Protein AF-0000000077530468 (afdb_homodimer)

pLDDT: mean 94.78, std 4.1, range [69.31, 98.06]

Nearest PDB structures (foldseek):
  8a9m-assembly1_A  TM=8.361E-01  e=4.184E-08  Hippeastrum hybrid cultivar
  1msa-assembly1_C  TM=8.362E-01  e=6.871E-08  Galanthus nivalis
  3dzw-assembly1_A  TM=8.354E-01  e=9.050E-08  Narcissus pseudonarcissus
  2d04-assembly3_E  TM=8.753E-01  e=1.957E-07  Molineria latifolia
  3a0d-assembly1_A  TM=8.149E-01  e=6.871E-08  Polygonatum cyrtonema

Foldseek 3Di:
DAQKAAAPDWQFEPGWHAAPVRQWIFHCHQQRWTFIDGNRHTDDIDDPHGDNQWGGWHQHQQGKIFTAGVVGDTDDIPPCGPPNAHNQWMWGQHPVRDIDIDHDDDPDDPPPDD/DAQKAAAPDWQFEPGWHAAPVRQWIFHCHQQRWTFIDGNRHTDDIDDPHGDNQWGGWHQHQQGKIFTAGVVGDTDDIPPCGPPNAHNQWMWGQHPVRDIDIDHDDDPDDPPPDD

Structure (mmCIF, N/CA/C/O backbone):
data_AF-0000000077530468-model_v1
#
loop_
_entity.id
_entity.type
_entity.pdbx_description
1 polymer 'Bulb-type lectin domain-containing protein'
#
loop_
_atom_site.group_PDB
_atom_site.id
_atom_site.type_symbol
_atom_site.label_atom_id
_atom_site.label_alt_id
_atom_site.label_comp_id
_atom_site.label_asym_id
_atom_site.label_entity_id
_atom_site.label_seq_id
_atom_site.pdbx_PDB_ins_code
_atom_site.Cartn_x
_atom_site.Cartn_y
_atom_site.Cartn_z
_atom_site.occupancy
_atom_site.B_iso_or_equiv
_atom_site.auth_seq_id
_atom_site.auth_comp_id
_atom_site.auth_asym_id
_atom_site.auth_atom_id
_atom_site.pdbx_PDB_model_num
ATOM 1 N N . MET A 1 1 ? -13.867 -5.531 -4.676 1 69.31 1 MET A N 1
ATOM 2 C CA . MET A 1 1 ? -12.789 -6.348 -5.227 1 69.31 1 MET A CA 1
ATOM 3 C C . MET A 1 1 ? -11.43 -5.84 -4.766 1 69.31 1 MET A C 1
ATOM 5 O O . MET A 1 1 ? -11.242 -4.633 -4.586 1 69.31 1 MET A O 1
ATOM 9 N N . SER A 1 2 ? -10.453 -6.777 -4.332 1 87.31 2 SER A N 1
ATOM 10 C CA . SER A 1 2 ? -9.172 -6.363 -3.77 1 87.31 2 SER A CA 1
ATOM 11 C C . SER A 1 2 ? -8.086 -6.332 -4.836 1 87.31 2 SER A C 1
ATOM 13 O O . SER A 1 2 ? -8.086 -7.156 -5.754 1 87.31 2 SER A O 1
ATOM 15 N N . ASP A 1 3 ? -7.297 -5.328 -4.801 1 94.88 3 ASP A N 1
ATOM 16 C CA . ASP A 1 3 ? -6.203 -5.227 -5.762 1 94.88 3 ASP A CA 1
ATOM 17 C C . ASP A 1 3 ? -4.871 -5.617 -5.121 1 94.88 3 ASP A C 1
ATOM 19 O O . ASP A 1 3 ? -3.812 -5.473 -5.734 1 94.88 3 ASP A O 1
ATOM 23 N N . THR A 1 4 ? -4.996 -6.051 -3.93 1 94.56 4 THR A N 1
ATOM 24 C CA . THR A 1 4 ? -3.75 -6.305 -3.213 1 94.56 4 THR A CA 1
ATOM 25 C C . THR A 1 4 ? -3.814 -7.633 -2.469 1 94.56 4 THR A C 1
ATOM 27 O O . THR A 1 4 ? -4.898 -8.102 -2.115 1 94.56 4 THR A O 1
ATOM 30 N N . LEU A 1 5 ? -2.746 -8.312 -2.34 1 95.81 5 LEU A N 1
ATOM 31 C CA . LEU A 1 5 ? -2.498 -9.461 -1.474 1 95.81 5 LEU A CA 1
ATOM 32 C C . LEU A 1 5 ? -1.339 -9.18 -0.522 1 95.81 5 LEU A C 1
ATOM 34 O O . LEU A 1 5 ? -0.26 -8.766 -0.955 1 95.81 5 LEU A O 1
ATOM 38 N N . LYS A 1 6 ? -1.579 -9.312 0.791 1 92.81 6 LYS A N 1
ATOM 39 C CA . LYS A 1 6 ? -0.563 -8.992 1.789 1 92.81 6 LYS A CA 1
ATOM 40 C C . LYS A 1 6 ? 0.132 -10.258 2.289 1 92.81 6 LYS A C 1
ATOM 42 O O . LYS A 1 6 ? -0.262 -11.375 1.937 1 92.81 6 LYS A O 1
ATOM 47 N N . ASN A 1 7 ? 1.162 -10.031 3.062 1 92.5 7 ASN A N 1
ATOM 48 C CA . ASN A 1 7 ? 1.927 -11.148 3.605 1 92.5 7 ASN A CA 1
ATOM 49 C C . ASN A 1 7 ? 1.027 -12.133 4.34 1 92.5 7 ASN A C 1
ATOM 51 O O . ASN A 1 7 ? 0.149 -11.734 5.105 1 92.5 7 ASN A O 1
ATOM 55 N N . GLY A 1 8 ? 1.251 -13.391 4.055 1 93.5 8 GLY A N 1
ATOM 56 C CA . GLY A 1 8 ? 0.495 -14.445 4.703 1 93.5 8 GLY A CA 1
ATOM 57 C C . GLY A 1 8 ? -0.799 -14.781 3.986 1 93.5 8 GLY A C 1
ATOM 58 O O . GLY A 1 8 ? -1.386 -15.844 4.211 1 93.5 8 GLY A O 1
ATOM 59 N N . GLU A 1 9 ? -1.255 -13.969 3.119 1 95.31 9 GLU A N 1
ATOM 60 C CA . GLU A 1 9 ? -2.527 -14.188 2.438 1 95.31 9 GLU A CA 1
ATOM 61 C C . GLU A 1 9 ? -2.35 -15.055 1.194 1 95.31 9 GLU A C 1
ATOM 63 O O . GLU A 1 9 ? -1.261 -15.109 0.619 1 95.31 9 GLU A O 1
ATOM 68 N N . TRP A 1 10 ? -3.439 -15.672 0.814 1 97.19 10 TRP A N 1
ATOM 69 C CA . TRP A 1 10 ? -3.467 -16.609 -0.298 1 97.19 10 TRP A CA 1
ATOM 70 C C . TRP A 1 10 ? -4.375 -16.109 -1.416 1 97.19 10 TRP A C 1
ATOM 72 O O . TRP A 1 10 ? -5.383 -15.453 -1.155 1 97.19 10 TRP A O 1
ATOM 82 N N . LEU A 1 11 ? -3.973 -16.438 -2.561 1 98 11 LEU A N 1
ATOM 83 C CA . LEU A 1 11 ? -4.859 -16.516 -3.715 1 98 11 LEU A CA 1
ATOM 84 C C . LEU A 1 11 ? -5.047 -17.953 -4.164 1 98 11 LEU A C 1
ATOM 86 O O . LEU A 1 11 ? -4.164 -18.531 -4.809 1 98 11 LEU A O 1
ATOM 90 N N . LYS A 1 12 ? -6.184 -18.5 -3.783 1 97.94 12 LYS A N 1
ATOM 91 C CA . LYS A 1 12 ? -6.441 -19.906 -4.062 1 97.94 12 LYS A CA 1
ATOM 92 C C . LYS A 1 12 ? -6.879 -20.109 -5.512 1 97.94 12 LYS A C 1
ATOM 94 O O . LYS A 1 12 ? -7.285 -19.156 -6.18 1 97.94 12 LYS A O 1
ATOM 99 N N . VAL A 1 13 ? -6.758 -21.359 -5.91 1 97.75 13 VAL A N 1
ATOM 100 C CA . VAL A 1 13 ? -7.199 -21.688 -7.258 1 97.75 13 VAL A CA 1
ATOM 101 C C . VAL A 1 13 ? -8.641 -21.219 -7.465 1 97.75 13 VAL A C 1
ATOM 103 O O . VAL A 1 13 ? -9.5 -21.438 -6.609 1 97.75 13 VAL A O 1
ATOM 106 N N . GLY A 1 14 ? -8.812 -20.516 -8.594 1 97.25 14 GLY A N 1
ATOM 107 C CA . GLY A 1 14 ? -10.141 -20.031 -8.914 1 97.25 14 GLY A CA 1
ATOM 108 C C . GLY A 1 14 ? -10.375 -18.594 -8.453 1 97.25 14 GLY A C 1
ATOM 109 O O . GLY A 1 14 ? -11.336 -17.953 -8.875 1 97.25 14 GLY A O 1
ATOM 110 N N . GLU A 1 15 ? -9.523 -18.094 -7.617 1 97.81 15 GLU A N 1
ATOM 111 C CA . GLU A 1 15 ? -9.695 -16.75 -7.09 1 97.81 15 GLU A CA 1
ATOM 112 C C . GLU A 1 15 ? -8.906 -15.727 -7.906 1 97.81 15 GLU A C 1
ATOM 114 O O . GLU A 1 15 ? -7.969 -16.094 -8.625 1 97.81 15 GLU A O 1
ATOM 119 N N . SER A 1 16 ? -9.367 -14.438 -7.754 1 98 16 SER A N 1
ATOM 120 C CA . SER A 1 16 ? -8.727 -13.375 -8.516 1 98 16 SER A CA 1
ATOM 121 C C . SER A 1 16 ? -8.562 -12.109 -7.676 1 98 16 SER A C 1
ATOM 123 O O . SER A 1 16 ? -9.281 -11.914 -6.691 1 98 16 SER A O 1
ATOM 125 N N . LEU A 1 17 ? -7.59 -11.352 -8.07 1 97.75 17 LEU A N 1
ATOM 126 C CA . LEU A 1 17 ? -7.465 -9.945 -7.727 1 97.75 17 LEU A CA 1
ATOM 127 C C . LEU A 1 17 ? -7.695 -9.062 -8.945 1 97.75 17 LEU A C 1
ATOM 129 O O . LEU A 1 17 ? -7.457 -9.492 -10.078 1 97.75 17 LEU A O 1
ATOM 133 N N . TRP A 1 18 ? -8.117 -7.859 -8.688 1 97.12 18 TRP A N 1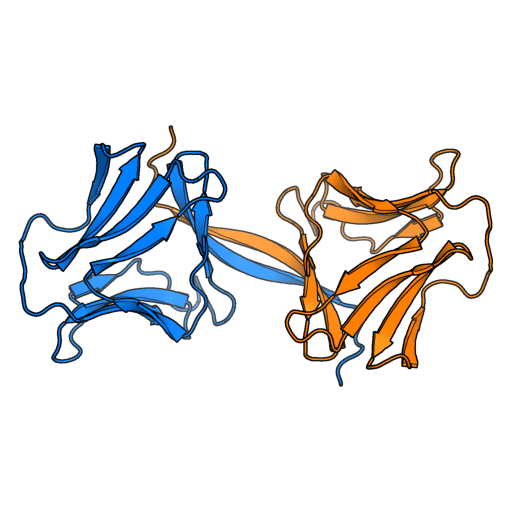
ATOM 134 C CA . TRP A 1 18 ? -8.406 -6.945 -9.781 1 97.12 18 TRP A CA 1
ATOM 135 C C . TRP A 1 18 ? -7.809 -5.566 -9.516 1 97.12 18 TRP A C 1
ATOM 137 O O . TRP A 1 18 ? -7.773 -5.109 -8.375 1 97.12 18 TRP A O 1
ATOM 147 N N . SER A 1 19 ? -7.469 -5.02 -10.656 1 96.38 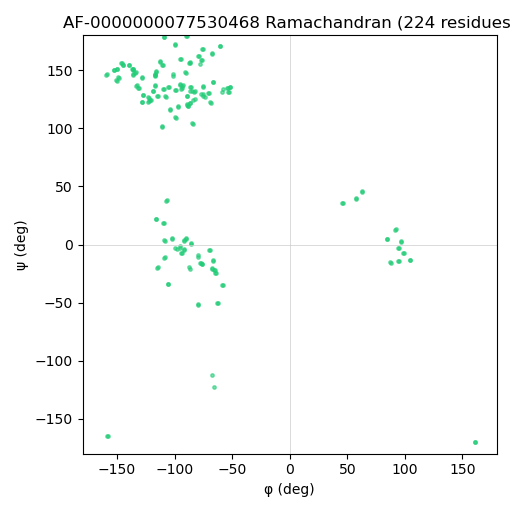19 SER A N 1
ATOM 148 C CA . SER A 1 19 ? -7.016 -3.637 -10.531 1 96.38 19 SER A CA 1
ATOM 149 C C . SER A 1 19 ? -8.156 -2.715 -10.109 1 96.38 19 SER A C 1
ATOM 151 O O . SER A 1 19 ? -9.328 -3.068 -10.242 1 96.38 19 SER A O 1
ATOM 153 N N . PRO A 1 20 ? -7.789 -1.522 -9.656 1 90.19 20 PRO A N 1
ATOM 154 C CA . PRO A 1 20 ? -8.828 -0.603 -9.188 1 90.19 20 PRO A CA 1
ATOM 155 C C . PRO A 1 20 ? -9.867 -0.291 -10.266 1 90.19 20 PRO A C 1
ATOM 157 O O . PRO A 1 20 ? -11.062 -0.216 -9.969 1 90.19 20 PRO A O 1
ATOM 160 N N . ASP A 1 21 ? -9.453 -0.217 -11.477 1 94.25 21 ASP A N 1
ATOM 161 C CA . ASP A 1 21 ? -10.414 0.136 -12.516 1 94.25 21 ASP A CA 1
ATOM 162 C C . ASP A 1 21 ? -11.055 -1.112 -13.125 1 94.25 21 ASP A C 1
ATOM 164 O O . ASP A 1 21 ? -11.844 -1.018 -14.07 1 94.25 21 ASP A O 1
ATOM 168 N N . GLY A 1 22 ? -10.555 -2.264 -12.664 1 95.5 22 GLY A N 1
ATOM 169 C CA . GLY A 1 22 ? -11.164 -3.527 -13.055 1 95.5 22 GLY A CA 1
ATOM 170 C C . GLY A 1 22 ? -10.648 -4.051 -14.383 1 95.5 22 GLY A C 1
ATOM 171 O O . GLY A 1 22 ? -11.086 -5.102 -14.852 1 95.5 22 GLY A O 1
ATOM 172 N N . SER A 1 23 ? -9.688 -3.402 -14.961 1 96 23 SER A N 1
ATOM 173 C CA . SER A 1 23 ? -9.25 -3.752 -16.312 1 96 23 SER A CA 1
ATOM 174 C C . SER A 1 23 ? -8.188 -4.848 -16.281 1 96 23 SER A C 1
ATOM 176 O O . SER A 1 23 ? -7.895 -5.457 -17.312 1 96 23 SER A O 1
ATOM 178 N N . VAL A 1 24 ? -7.543 -5.047 -15.188 1 97.19 24 VAL A N 1
ATOM 179 C CA . VAL A 1 24 ? -6.473 -6.027 -15.047 1 97.19 24 VAL A CA 1
ATOM 180 C C . VAL A 1 24 ? -6.848 -7.059 -13.992 1 97.19 24 VAL A C 1
ATOM 182 O O . VAL A 1 24 ? -7.277 -6.699 -12.891 1 97.19 24 VAL A O 1
ATOM 185 N N . GLU A 1 25 ? -6.68 -8.273 -14.32 1 97.88 25 GLU A N 1
ATOM 186 C CA . GLU A 1 25 ? -6.996 -9.383 -13.43 1 97.88 25 GLU A CA 1
ATOM 187 C C . GLU A 1 25 ? -5.777 -10.266 -13.188 1 97.88 25 GLU A C 1
ATOM 189 O O . GLU A 1 25 ? -5.105 -10.672 -14.141 1 97.88 25 GLU A O 1
ATOM 194 N N . LEU A 1 26 ? -5.41 -10.508 -12.016 1 98 26 LEU A N 1
ATOM 195 C CA . LEU A 1 26 ? -4.504 -11.578 -11.602 1 98 26 LEU A CA 1
ATOM 196 C C . LEU A 1 26 ? -5.285 -12.797 -11.117 1 98 26 LEU A C 1
ATOM 198 O O . LEU A 1 26 ? -5.965 -12.734 -10.094 1 98 26 LEU A O 1
ATOM 202 N N . LYS A 1 27 ? -5.102 -13.891 -11.781 1 97.44 27 LYS A N 1
ATOM 203 C CA . LYS A 1 27 ? -5.945 -15.055 -11.516 1 97.44 27 LYS A CA 1
ATOM 204 C C . LYS A 1 27 ? -5.102 -16.297 -11.242 1 97.44 27 LYS A C 1
ATOM 206 O O . LYS A 1 27 ? -4.18 -16.609 -12 1 97.44 27 LYS A O 1
ATOM 211 N N . MET A 1 28 ? -5.445 -16.922 -10.133 1 97.38 28 MET A N 1
ATOM 212 C CA . MET A 1 28 ? -5 -18.297 -9.961 1 97.38 28 MET A CA 1
ATOM 213 C C . MET A 1 28 ? -5.957 -19.266 -10.641 1 97.38 28 MET A C 1
ATOM 215 O O . MET A 1 28 ? -6.996 -19.625 -10.078 1 97.38 28 MET A O 1
ATOM 219 N N . GLN A 1 29 ? -5.535 -19.75 -11.742 1 96.56 29 GLN A N 1
ATOM 220 C CA . GLN A 1 29 ? -6.434 -20.484 -12.633 1 96.56 29 GLN A CA 1
ATOM 221 C C . GLN A 1 29 ? -6.699 -21.891 -12.109 1 96.56 29 GLN A C 1
ATOM 223 O O . GLN A 1 29 ? -5.859 -22.469 -11.414 1 96.56 29 GLN A O 1
ATOM 228 N N . GLU A 1 30 ? -7.781 -22.438 -12.562 1 95.44 30 GLU A N 1
ATOM 229 C CA . GLU A 1 30 ? -8.172 -23.781 -12.172 1 95.44 30 GLU A CA 1
ATOM 230 C C . GLU A 1 30 ? -7.172 -24.812 -12.695 1 95.44 30 GLU A C 1
ATOM 232 O O . GLU A 1 30 ? -7.031 -25.891 -12.125 1 95.44 30 GLU A O 1
ATOM 237 N N . ASP A 1 31 ? -6.469 -24.453 -13.688 1 94.75 31 ASP A N 1
ATOM 238 C CA . ASP A 1 31 ? -5.508 -25.391 -14.258 1 94.75 31 ASP A CA 1
ATOM 239 C C . ASP A 1 31 ? -4.141 -25.25 -13.586 1 94.75 31 ASP A C 1
ATOM 241 O O . ASP A 1 31 ? -3.145 -25.797 -14.078 1 94.75 31 ASP A O 1
ATOM 245 N N . GLY A 1 32 ? -4.066 -24.406 -12.547 1 94.12 32 GLY A N 1
ATOM 246 C CA . GLY A 1 32 ? -2.893 -24.375 -11.688 1 94.12 32 GLY A CA 1
ATOM 247 C C . GLY A 1 32 ? -1.909 -23.281 -12.078 1 94.12 32 GLY A C 1
ATOM 248 O O . GLY A 1 32 ? -0.87 -23.109 -11.43 1 94.12 32 GLY A O 1
ATOM 249 N N . LYS A 1 33 ? -2.201 -22.5 -13.031 1 94.56 33 LYS A N 1
ATOM 250 C CA . LYS A 1 33 ? -1.307 -21.438 -13.477 1 94.56 33 LYS A CA 1
ATOM 251 C C . LYS A 1 33 ? -1.751 -20.094 -12.938 1 94.56 33 LYS A C 1
ATOM 253 O O . LYS A 1 33 ? -2.949 -19.828 -12.797 1 94.56 33 LYS A O 1
ATOM 258 N N . LEU A 1 34 ? -0.765 -19.297 -12.656 1 95.88 34 LEU A N 1
ATOM 259 C CA . LEU A 1 34 ? -1.044 -17.875 -12.414 1 95.88 34 LEU A CA 1
ATOM 260 C C . LEU A 1 34 ? -1.085 -17.094 -13.727 1 95.88 34 LEU A C 1
ATOM 262 O O . LEU A 1 34 ? -0.204 -17.25 -14.57 1 95.88 34 LEU A O 1
ATOM 266 N N . ALA A 1 35 ? -2.113 -16.328 -13.844 1 96.62 35 ALA A N 1
ATOM 267 C CA . ALA A 1 35 ? -2.244 -15.586 -15.102 1 96.62 35 ALA A CA 1
ATOM 268 C C . ALA A 1 35 ? -2.646 -14.133 -14.852 1 96.62 35 ALA A C 1
ATOM 270 O O . ALA A 1 35 ? -3.309 -13.836 -13.852 1 96.62 35 ALA A O 1
ATOM 271 N N . ILE A 1 36 ? -2.213 -13.289 -15.758 1 97.38 36 ILE A N 1
ATOM 272 C CA . ILE A 1 36 ? -2.633 -11.891 -15.789 1 97.38 36 ILE A CA 1
ATOM 273 C C . ILE A 1 36 ? -3.434 -11.625 -17.062 1 97.38 36 ILE A C 1
ATOM 275 O O . ILE A 1 36 ? -2.984 -11.938 -18.172 1 97.38 36 ILE A O 1
ATOM 279 N N . TYR A 1 37 ? -4.609 -11.055 -16.875 1 97.12 37 TYR A N 1
ATOM 280 C CA . TYR A 1 37 ? -5.484 -10.734 -18 1 97.12 37 TYR A CA 1
ATOM 281 C C . TYR A 1 37 ? -5.719 -9.234 -18.109 1 97.12 37 TYR A C 1
ATOM 283 O O . TYR A 1 37 ? -5.926 -8.562 -17.094 1 97.12 37 TYR A O 1
ATOM 291 N N . TRP A 1 38 ? -5.652 -8.75 -19.375 1 96.56 38 TRP A N 1
ATOM 292 C CA . TRP A 1 38 ? -6.16 -7.422 -19.703 1 96.56 38 TRP A CA 1
ATOM 293 C C . TRP A 1 38 ? -7.508 -7.52 -20.422 1 96.56 38 TRP A C 1
ATOM 295 O O . TRP A 1 38 ? -7.594 -8.062 -21.516 1 96.56 38 TRP A O 1
ATOM 305 N N . GLU A 1 39 ? -8.461 -7.012 -19.797 1 93 39 GLU A N 1
ATOM 306 C CA . GLU A 1 39 ? -9.766 -7.039 -20.438 1 93 39 GLU A CA 1
ATOM 307 C C . GLU A 1 39 ? -10.062 -8.414 -21.031 1 93 39 GLU A C 1
ATOM 309 O O . GLU A 1 39 ? -10.469 -8.523 -22.188 1 93 39 GLU A O 1
ATOM 314 N N . GLY A 1 40 ? -9.648 -9.438 -20.406 1 91.38 40 GLY A N 1
ATOM 315 C CA . GLY A 1 40 ? -10.016 -10.797 -20.766 1 91.38 40 GLY A CA 1
ATOM 316 C C . GLY A 1 40 ? -8.945 -11.492 -21.594 1 91.38 40 GLY A C 1
ATOM 317 O O . GLY A 1 40 ? -9.055 -12.688 -21.875 1 91.38 40 GLY A O 1
ATOM 318 N N . GLU A 1 41 ? -7.93 -10.75 -21.984 1 94.88 41 GLU A N 1
ATOM 319 C CA . GLU A 1 41 ? -6.84 -11.352 -22.75 1 94.88 41 GLU A CA 1
ATOM 320 C C . GLU A 1 41 ? -5.645 -11.664 -21.859 1 94.88 41 GLU A C 1
ATOM 322 O O . GLU A 1 41 ? -5.168 -10.805 -21.125 1 94.88 41 GLU A O 1
ATOM 327 N N . CYS A 1 42 ? -5.137 -12.812 -21.984 1 94.19 42 CYS A N 1
ATOM 328 C CA . CYS A 1 42 ? -4.016 -13.25 -21.156 1 94.19 42 CYS A CA 1
ATOM 329 C C . CYS A 1 42 ? -2.721 -12.578 -21.594 1 94.19 42 CYS A C 1
ATOM 331 O O . CYS A 1 42 ? -2.32 -12.688 -22.75 1 94.19 42 CYS A O 1
ATOM 333 N N . ARG A 1 43 ? -2.035 -11.945 -20.625 1 93.75 43 ARG A N 1
ATOM 334 C CA . ARG A 1 43 ? -0.813 -11.203 -20.922 1 93.75 43 ARG A CA 1
ATOM 335 C C . ARG A 1 43 ? 0.394 -11.852 -20.25 1 93.75 43 ARG A C 1
ATOM 337 O O . ARG A 1 43 ? 1.538 -11.555 -20.609 1 93.75 43 ARG A O 1
ATOM 344 N N . PHE A 1 44 ? 0.17 -12.609 -19.328 1 92.5 44 PHE A N 1
ATOM 345 C CA . PHE A 1 44 ? 1.199 -13.32 -18.578 1 92.5 44 PHE A CA 1
ATOM 346 C C . PHE A 1 44 ? 0.657 -14.633 -18.031 1 92.5 44 PHE A C 1
ATOM 348 O O . PHE A 1 44 ? -0.488 -14.695 -17.578 1 92.5 44 PHE A O 1
ATOM 355 N N . GLN A 1 45 ? 1.505 -15.609 -18.078 1 93.31 45 GLN A N 1
ATOM 356 C CA . GLN A 1 45 ? 1.222 -16.875 -17.406 1 93.31 45 GLN A CA 1
ATOM 357 C C . GLN A 1 45 ? 2.506 -17.547 -16.922 1 93.31 45 GLN A C 1
ATOM 359 O O . GLN A 1 45 ? 3.545 -17.453 -17.578 1 93.31 45 GLN A O 1
ATOM 364 N N . THR A 1 46 ? 2.445 -18.188 -15.797 1 89.5 46 THR A N 1
ATOM 365 C CA . THR A 1 46 ? 3.619 -18.891 -15.305 1 89.5 46 THR A CA 1
ATOM 366 C C . THR A 1 46 ? 3.945 -20.078 -16.203 1 89.5 46 THR A C 1
ATOM 368 O O . THR A 1 46 ? 4.078 -19.922 -17.422 1 89.5 46 THR A O 1
ATOM 371 N N . THR A 1 47 ? 3.832 -21.297 -15.805 1 79.06 47 THR A N 1
ATOM 372 C CA . THR A 1 47 ? 4.219 -22.453 -16.625 1 79.06 47 THR A CA 1
ATOM 373 C C . THR A 1 47 ? 3.072 -22.875 -17.531 1 79.06 47 THR A C 1
ATOM 375 O O . THR A 1 47 ? 1.921 -22.5 -17.312 1 79.06 47 THR A O 1
ATOM 378 N N . ASP A 1 48 ? 3.494 -23.531 -18.578 1 78 48 ASP A N 1
ATOM 379 C CA . ASP A 1 48 ? 2.506 -24.016 -19.531 1 78 48 ASP A CA 1
ATOM 380 C C . ASP A 1 48 ? 1.854 -25.297 -19.047 1 78 48 ASP A C 1
ATOM 382 O O . ASP A 1 48 ? 0.811 -25.719 -19.562 1 78 48 ASP A O 1
ATOM 386 N N . GLU A 1 49 ? 2.414 -25.766 -18.094 1 84.69 49 GLU A N 1
ATOM 387 C CA . GLU A 1 49 ? 1.903 -27.078 -17.672 1 84.69 49 GLU A CA 1
ATOM 388 C C . GLU A 1 49 ? 0.659 -26.922 -16.812 1 84.69 49 GLU A C 1
ATOM 390 O O . GLU A 1 49 ? 0.647 -26.141 -15.859 1 84.69 49 GLU A O 1
ATOM 395 N N . GLN A 1 50 ? -0.339 -27.594 -17.281 1 90.62 50 GLN A N 1
ATOM 396 C CA . GLN A 1 50 ? -1.553 -27.656 -16.469 1 90.62 50 GLN A CA 1
ATOM 397 C C . GLN A 1 50 ? -1.395 -28.641 -15.312 1 90.62 50 GLN A C 1
ATOM 399 O O . GLN A 1 50 ? -0.844 -29.719 -15.484 1 90.62 50 GLN A O 1
ATOM 404 N N . ARG A 1 51 ? -1.726 -28.141 -14.188 1 93.38 51 ARG A N 1
ATOM 405 C CA . ARG A 1 51 ? -1.722 -28.984 -13 1 93.38 51 ARG A CA 1
ATOM 406 C C . ARG A 1 51 ? -3.051 -28.891 -12.258 1 93.38 51 ARG A C 1
ATOM 408 O O . ARG A 1 51 ? -3.656 -27.828 -12.188 1 93.38 51 ARG A O 1
ATOM 415 N N . ASP A 1 52 ? -3.457 -30.078 -11.703 1 95.19 52 ASP A N 1
ATOM 416 C CA . ASP A 1 52 ? -4.711 -30.109 -10.953 1 95.19 52 ASP A CA 1
ATOM 417 C C . ASP A 1 52 ? -4.449 -30.25 -9.453 1 95.19 52 ASP A C 1
ATOM 419 O O . ASP A 1 52 ? -5.391 -30.375 -8.664 1 95.19 52 ASP A O 1
ATOM 423 N N . ASP A 1 53 ? -3.264 -30.266 -9.078 1 96.94 53 ASP A N 1
ATOM 424 C CA . ASP A 1 53 ? -2.945 -30.484 -7.672 1 96.94 53 ASP A CA 1
ATOM 425 C C . ASP A 1 53 ? -2.42 -29.203 -7.023 1 96.94 53 ASP A C 1
ATOM 427 O O . ASP A 1 53 ? -1.738 -29.25 -6 1 96.94 53 ASP A O 1
ATOM 431 N N . ILE A 1 54 ? -2.684 -28.062 -7.664 1 97 54 ILE A N 1
ATOM 432 C CA . ILE A 1 54 ? -2.209 -26.797 -7.145 1 97 54 ILE A CA 1
ATOM 433 C C . ILE A 1 54 ? -3.166 -26.281 -6.066 1 97 54 ILE A C 1
ATOM 435 O O . ILE A 1 54 ? -4.387 -26.375 -6.223 1 97 54 ILE A O 1
ATOM 439 N N . ASP A 1 55 ? -2.688 -25.875 -4.941 1 97.62 55 ASP A N 1
ATOM 440 C CA . ASP A 1 55 ? -3.457 -25.25 -3.873 1 97.62 55 ASP A CA 1
ATOM 441 C C . ASP A 1 55 ? -3.715 -23.781 -4.176 1 97.62 55 ASP A C 1
ATOM 443 O O . ASP A 1 55 ? -4.863 -23.328 -4.188 1 97.62 55 ASP A O 1
ATOM 447 N N . GLY A 1 56 ? -2.652 -23.047 -4.496 1 97.75 56 GLY A N 1
ATOM 448 C CA . GLY A 1 56 ? -2.721 -21.609 -4.77 1 97.75 56 GLY A CA 1
ATOM 449 C C . GLY A 1 56 ? -1.377 -20.922 -4.648 1 97.75 56 GLY A C 1
ATOM 450 O O . GLY A 1 56 ? -0.335 -21.578 -4.598 1 97.75 56 GLY A O 1
ATOM 451 N N . ILE A 1 57 ? -1.444 -19.672 -4.68 1 97.62 57 ILE A N 1
ATOM 452 C CA . ILE A 1 57 ? -0.249 -18.844 -4.543 1 97.62 57 ILE A CA 1
ATOM 453 C C . ILE A 1 57 ? -0.353 -18 -3.283 1 97.62 57 ILE A C 1
ATOM 455 O O . ILE A 1 57 ? -1.442 -17.547 -2.918 1 97.62 57 ILE A O 1
ATOM 459 N N . ARG A 1 58 ? 0.74 -17.75 -2.621 1 97.5 58 ARG A N 1
ATOM 460 C CA . ARG A 1 58 ? 0.723 -16.953 -1.399 1 97.5 58 ARG A CA 1
ATOM 461 C C . ARG A 1 58 ? 1.979 -16.094 -1.287 1 97.5 58 ARG A C 1
ATOM 463 O O . ARG A 1 58 ? 3.012 -16.422 -1.878 1 97.5 58 ARG A O 1
ATOM 470 N N . ILE A 1 59 ? 1.854 -15.039 -0.595 1 97.62 59 ILE A N 1
ATOM 471 C CA . ILE A 1 59 ? 3.031 -14.297 -0.16 1 97.62 59 ILE A CA 1
ATOM 472 C C . ILE A 1 59 ? 3.52 -14.844 1.181 1 97.62 59 ILE A C 1
ATOM 474 O O . ILE A 1 59 ? 2.801 -14.781 2.18 1 97.62 59 ILE A O 1
ATOM 478 N N . GLN A 1 60 ? 4.688 -15.305 1.172 1 96.31 60 GLN A N 1
ATOM 479 C CA . GLN A 1 60 ? 5.273 -15.828 2.4 1 96.31 60 GLN A CA 1
ATOM 480 C C . GLN A 1 60 ? 5.703 -14.703 3.334 1 96.31 60 GLN A C 1
ATOM 482 O O . GLN A 1 60 ? 5.793 -13.547 2.918 1 96.31 60 GLN A O 1
ATOM 487 N N . GLU A 1 61 ? 6.004 -15.086 4.523 1 95.06 61 GLU A N 1
ATOM 488 C CA . GLU A 1 61 ? 6.391 -14.094 5.523 1 95.06 61 GLU A CA 1
ATOM 489 C C . GLU A 1 61 ? 7.688 -13.391 5.137 1 95.06 61 GLU A C 1
ATOM 491 O O . GLU A 1 61 ? 7.93 -12.25 5.539 1 95.06 61 GLU A O 1
ATOM 496 N N . ASP A 1 62 ? 8.5 -14.047 4.336 1 95.5 62 ASP A N 1
ATOM 497 C CA . ASP A 1 62 ? 9.789 -13.484 3.947 1 95.5 62 ASP A CA 1
ATOM 498 C C . ASP A 1 62 ? 9.672 -12.688 2.645 1 95.5 62 ASP A C 1
ATOM 500 O O . ASP A 1 62 ? 10.672 -12.234 2.098 1 95.5 62 ASP A O 1
ATOM 504 N N . GLY A 1 63 ? 8.414 -12.586 2.129 1 95.81 63 GLY A N 1
ATOM 505 C CA . GLY A 1 63 ? 8.188 -11.734 0.973 1 95.81 63 GLY A CA 1
ATOM 506 C C . GLY A 1 63 ? 8.242 -12.484 -0.344 1 95.81 63 GLY A C 1
ATOM 507 O O . GLY A 1 63 ? 8.039 -11.898 -1.408 1 95.81 63 GLY A O 1
ATOM 508 N N . ASN A 1 64 ? 8.539 -13.789 -0.325 1 97.56 64 ASN A N 1
ATOM 509 C CA . ASN A 1 64 ? 8.508 -14.578 -1.552 1 97.56 64 ASN A CA 1
ATOM 510 C C . ASN A 1 64 ? 7.078 -14.883 -1.987 1 97.56 64 ASN A C 1
ATOM 512 O O . ASN A 1 64 ? 6.207 -15.133 -1.149 1 97.56 64 ASN A O 1
ATOM 516 N N . PHE A 1 65 ? 6.812 -14.742 -3.246 1 97.69 65 PHE A N 1
ATOM 517 C CA . PHE A 1 65 ? 5.531 -15.062 -3.871 1 97.69 65 PHE A CA 1
ATOM 518 C C . PHE A 1 65 ? 5.59 -16.422 -4.547 1 97.69 65 PHE A C 1
ATOM 520 O O . PHE A 1 65 ? 6.254 -16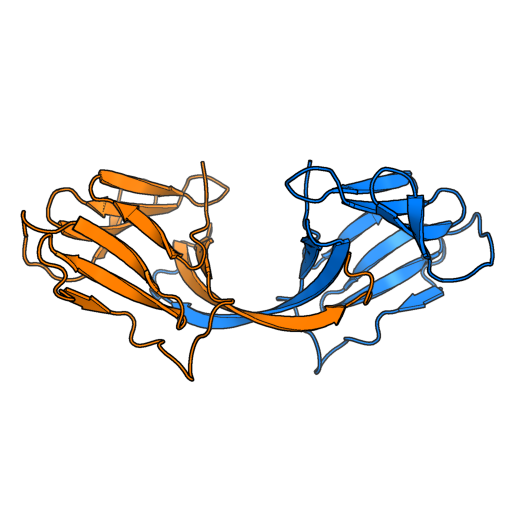.594 -5.574 1 97.69 65 PHE A O 1
ATOM 527 N N . VAL A 1 66 ? 4.84 -17.406 -3.916 1 97.44 66 VAL A N 1
ATOM 528 C CA . VAL A 1 66 ? 5.129 -18.797 -4.281 1 97.44 66 VAL A CA 1
ATOM 529 C C . VAL A 1 66 ? 3.824 -19.547 -4.547 1 97.44 66 VAL A C 1
ATOM 531 O O . VAL A 1 66 ? 2.861 -19.406 -3.791 1 97.44 66 VAL A O 1
ATOM 534 N N . ILE A 1 67 ? 3.791 -20.328 -5.586 1 97.12 67 ILE A N 1
ATOM 535 C CA . ILE A 1 67 ? 2.711 -21.266 -5.859 1 97.12 67 ILE A CA 1
ATOM 536 C C . ILE A 1 67 ? 3.012 -22.609 -5.199 1 97.12 67 ILE A C 1
ATOM 538 O O . ILE A 1 67 ? 4.098 -23.156 -5.375 1 97.12 67 ILE A O 1
ATOM 542 N N . TYR A 1 68 ? 2.057 -23.062 -4.461 1 97.31 68 TYR A N 1
ATOM 543 C CA . TYR A 1 68 ? 2.201 -24.375 -3.82 1 97.31 68 TYR A CA 1
ATOM 544 C C . TYR A 1 68 ? 1.169 -25.359 -4.348 1 97.31 68 TYR A C 1
ATOM 546 O O . TYR A 1 68 ? 0.044 -24.969 -4.676 1 97.31 68 TYR A O 1
ATOM 554 N N . ASP A 1 69 ? 1.607 -26.641 -4.34 1 97.38 69 ASP A N 1
ATOM 555 C CA . ASP A 1 69 ? 0.627 -27.688 -4.605 1 97.38 69 ASP A CA 1
ATOM 556 C C . ASP A 1 69 ? -0.023 -28.172 -3.311 1 97.38 69 ASP A C 1
ATOM 558 O O . ASP A 1 69 ? 0.265 -27.641 -2.232 1 97.38 69 ASP A O 1
ATOM 562 N N . ASN A 1 70 ? -0.931 -29.094 -3.387 1 97.62 70 ASN A N 1
ATOM 563 C CA . ASN A 1 70 ? -1.718 -29.562 -2.248 1 97.62 70 ASN A CA 1
ATOM 564 C C . ASN A 1 70 ? -0.849 -30.281 -1.22 1 97.62 70 ASN A C 1
ATOM 566 O O . ASN A 1 70 ? -1.271 -30.484 -0.08 1 97.62 70 ASN A O 1
ATOM 570 N N . ASP A 1 71 ? 0.39 -30.625 -1.594 1 97.5 71 ASP A N 1
ATOM 571 C CA . ASP A 1 71 ? 1.295 -31.328 -0.691 1 97.5 71 ASP A CA 1
ATOM 572 C C . ASP A 1 71 ? 2.285 -30.375 -0.041 1 97.5 71 ASP A C 1
ATOM 574 O O . ASP A 1 71 ? 3.189 -30.797 0.68 1 97.5 71 ASP A O 1
ATOM 578 N N . GLY A 1 72 ? 2.23 -29.125 -0.417 1 96.44 72 GLY A N 1
ATOM 579 C CA . GLY A 1 72 ? 3.09 -28.125 0.19 1 96.44 72 GLY A CA 1
ATOM 580 C C . GLY A 1 72 ? 4.398 -27.938 -0.552 1 96.44 72 GLY A C 1
ATOM 581 O O . GLY A 1 72 ? 5.324 -27.297 -0.036 1 96.44 72 GLY A O 1
ATOM 582 N N . ASN A 1 73 ? 4.469 -28.5 -1.771 1 96.38 73 ASN A N 1
ATOM 583 C CA . ASN A 1 73 ? 5.66 -28.297 -2.59 1 96.38 73 ASN A CA 1
ATOM 584 C C . ASN A 1 73 ? 5.555 -27 -3.402 1 96.38 73 ASN A C 1
ATOM 586 O O . ASN A 1 73 ? 4.496 -26.688 -3.953 1 96.38 73 ASN A O 1
ATOM 590 N N . ALA A 1 74 ? 6.664 -26.266 -3.391 1 95.44 74 ALA A N 1
ATOM 591 C CA . ALA A 1 74 ? 6.723 -25.078 -4.234 1 95.44 74 ALA A CA 1
ATOM 592 C C . ALA A 1 74 ? 6.797 -25.453 -5.711 1 95.44 74 ALA A C 1
ATOM 594 O O . ALA A 1 74 ? 7.621 -26.297 -6.102 1 95.44 74 ALA A O 1
ATOM 595 N N . VAL A 1 75 ? 5.98 -24.875 -6.461 1 94.81 75 VAL A N 1
ATOM 596 C CA . VAL A 1 75 ? 5.906 -25.156 -7.891 1 94.81 75 VAL A CA 1
ATOM 597 C C . VAL A 1 75 ? 6.52 -24 -8.68 1 94.81 75 VAL A C 1
ATOM 599 O O . VAL A 1 75 ? 7.125 -24.203 -9.727 1 94.81 75 VAL A O 1
ATOM 602 N N . TRP A 1 76 ? 6.402 -22.828 -8.242 1 94.88 76 TRP A N 1
ATOM 603 C CA . TRP A 1 76 ? 6.918 -21.594 -8.805 1 94.88 76 TRP A CA 1
ATOM 604 C C . TRP A 1 76 ? 7.152 -20.547 -7.715 1 94.88 76 TRP A C 1
ATOM 606 O O . TRP A 1 76 ? 6.402 -20.484 -6.738 1 94.88 76 TRP A O 1
ATOM 616 N N . ALA A 1 77 ? 8.133 -19.688 -7.957 1 95.31 77 ALA A N 1
ATOM 617 C CA . ALA A 1 77 ? 8.398 -18.625 -6.98 1 95.31 77 ALA A CA 1
ATOM 618 C C . ALA A 1 77 ? 8.961 -17.391 -7.656 1 95.31 77 ALA A C 1
ATOM 620 O O . ALA A 1 77 ? 9.617 -17.484 -8.695 1 95.31 77 ALA A O 1
ATOM 621 N N . SER A 1 78 ? 8.719 -16.188 -7.09 1 95 78 SER A N 1
ATOM 622 C CA . SER A 1 78 ? 9.25 -14.922 -7.57 1 95 78 SER A CA 1
ATOM 623 C C . SER A 1 78 ? 10.719 -14.766 -7.191 1 95 78 SER A C 1
ATOM 625 O O . SER A 1 78 ? 11.406 -13.883 -7.711 1 95 78 SER A O 1
ATOM 627 N N . ASP A 1 79 ? 11.211 -15.578 -6.23 1 95.75 79 ASP A N 1
ATOM 628 C CA . ASP A 1 79 ? 12.578 -15.508 -5.738 1 95.75 79 ASP A CA 1
ATOM 629 C C . ASP A 1 79 ? 12.859 -14.164 -5.074 1 95.75 79 ASP A C 1
ATOM 631 O O . ASP A 1 79 ? 13.883 -13.531 -5.352 1 95.75 79 ASP A O 1
ATOM 635 N N . THR A 1 80 ? 11.969 -13.719 -4.262 1 96.94 80 THR A N 1
ATOM 636 C CA . THR A 1 80 ? 12.078 -12.43 -3.582 1 96.94 80 THR A CA 1
ATOM 637 C C . THR A 1 80 ? 12.172 -12.625 -2.07 1 96.94 80 THR A C 1
ATOM 639 O O . THR A 1 80 ? 11.844 -11.719 -1.301 1 96.94 80 THR A O 1
ATOM 642 N N . ALA A 1 81 ? 12.562 -13.75 -1.707 1 94.5 81 ALA A N 1
ATOM 643 C CA . ALA A 1 81 ? 12.711 -14.008 -0.278 1 94.5 81 ALA A CA 1
ATOM 644 C C . ALA A 1 81 ? 13.734 -13.062 0.349 1 94.5 81 ALA A C 1
ATOM 646 O O . ALA A 1 81 ? 14.367 -12.273 -0.352 1 94.5 81 ALA A O 1
ATOM 647 N N . GLU A 1 82 ? 13.781 -13.102 1.607 1 93.44 82 GLU A N 1
ATOM 648 C CA . GLU A 1 82 ? 14.781 -12.305 2.309 1 93.44 82 GLU A CA 1
ATOM 649 C C . GLU A 1 82 ? 16.172 -12.555 1.753 1 93.44 82 GLU A C 1
ATOM 651 O O . GLU A 1 82 ? 16.531 -13.695 1.427 1 93.44 82 GLU A O 1
ATOM 656 N N . PRO A 1 83 ? 16.938 -11.547 1.542 1 95.5 83 PRO A N 1
ATOM 657 C CA . PRO A 1 83 ? 16.812 -10.172 2.025 1 95.5 83 PRO A CA 1
ATOM 658 C C . PRO A 1 83 ? 16.125 -9.25 1.017 1 95.5 83 PRO A C 1
ATOM 660 O O . PRO A 1 83 ? 15.891 -8.07 1.304 1 95.5 83 PRO A O 1
ATOM 663 N N . THR A 1 84 ? 15.773 -9.812 -0.157 1 95.31 84 THR A N 1
ATOM 664 C CA . THR A 1 84 ? 15.133 -8.984 -1.169 1 95.31 84 THR A CA 1
ATOM 665 C C . THR A 1 84 ? 13.789 -8.461 -0.666 1 95.31 84 THR A C 1
ATOM 667 O O . THR A 1 84 ? 13.516 -7.262 -0.729 1 95.31 84 THR A O 1
ATOM 670 N N . GLY A 1 85 ? 13.008 -9.398 -0.179 1 95.69 85 GLY A N 1
ATOM 671 C CA . GLY A 1 85 ? 11.734 -9.047 0.429 1 95.69 85 GLY A CA 1
ATOM 672 C C . GLY A 1 85 ? 11.719 -9.234 1.935 1 95.69 85 GLY A C 1
ATOM 673 O O . GLY A 1 85 ? 12.758 -9.523 2.539 1 95.69 85 GLY A O 1
ATOM 674 N N . ASP A 1 86 ? 10.578 -8.898 2.621 1 96.06 86 ASP A N 1
ATOM 675 C CA . ASP A 1 86 ? 10.336 -9.102 4.047 1 96.06 86 ASP A CA 1
ATOM 676 C C . ASP A 1 86 ? 8.844 -9.133 4.355 1 96.06 86 ASP A C 1
ATOM 678 O O . ASP A 1 86 ? 8.031 -9.414 3.473 1 96.06 86 ASP A O 1
ATOM 682 N N . SER A 1 87 ? 8.516 -9 5.594 1 94.31 87 SER A N 1
ATOM 683 C CA . SER A 1 87 ? 7.133 -9.133 6.031 1 94.31 87 SER A CA 1
ATOM 684 C C . SER A 1 87 ? 6.277 -7.969 5.535 1 94.31 87 SER A C 1
ATOM 686 O O . SER A 1 87 ? 5.055 -7.992 5.664 1 94.31 87 SER A O 1
ATOM 688 N N . SER A 1 88 ? 6.883 -6.953 4.871 1 93.69 88 SER A N 1
ATOM 689 C CA . SER A 1 88 ? 6.125 -5.785 4.438 1 93.69 88 SER A CA 1
ATOM 690 C C . SER A 1 88 ? 5.652 -5.938 2.994 1 93.69 88 SER A C 1
ATOM 692 O O . SER A 1 88 ? 4.898 -5.102 2.49 1 93.69 88 SER A O 1
ATOM 694 N N . VAL A 1 89 ? 6.07 -6.961 2.287 1 96.12 89 VAL A N 1
ATOM 695 C CA . VAL A 1 89 ? 5.832 -7.109 0.854 1 96.12 89 VAL A CA 1
ATOM 696 C C . VAL A 1 89 ? 4.34 -7.309 0.597 1 96.12 89 VAL A C 1
ATOM 698 O O . VAL A 1 89 ? 3.664 -8.023 1.342 1 96.12 89 VAL A O 1
ATOM 701 N N . GLU A 1 90 ? 3.908 -6.676 -0.442 1 95.88 90 GLU A N 1
ATOM 702 C CA . GLU A 1 90 ? 2.553 -6.863 -0.948 1 95.88 90 GLU A CA 1
ATOM 703 C C . GLU A 1 90 ? 2.543 -6.988 -2.469 1 95.88 90 GLU A C 1
ATOM 705 O O . GLU A 1 90 ? 3.428 -6.461 -3.146 1 95.88 90 GLU A O 1
ATOM 710 N N . VAL A 1 91 ? 1.577 -7.703 -3.002 1 97.25 91 VAL A N 1
ATOM 711 C CA . VAL A 1 91 ? 1.302 -7.758 -4.434 1 97.25 91 VAL A CA 1
ATOM 712 C C . VAL A 1 91 ? 0.235 -6.727 -4.797 1 97.25 91 VAL A C 1
ATOM 714 O O . VAL A 1 91 ? -0.785 -6.613 -4.109 1 97.25 91 VAL A O 1
ATOM 717 N N . VAL A 1 92 ? 0.47 -6.02 -5.828 1 95.69 92 VAL A N 1
ATOM 718 C CA . VAL A 1 92 ? -0.49 -5.012 -6.273 1 95.69 92 VAL A CA 1
ATOM 719 C C . VAL A 1 92 ? -0.799 -5.215 -7.758 1 95.69 92 VAL A C 1
ATOM 721 O O . VAL A 1 92 ? 0.112 -5.246 -8.586 1 95.69 92 VAL A O 1
ATOM 724 N N . VAL A 1 93 ? -2.098 -5.402 -8.055 1 97.25 93 VAL A N 1
ATOM 725 C CA . VAL A 1 93 ? -2.576 -5.414 -9.43 1 97.25 93 VAL A CA 1
ATOM 726 C C . VAL A 1 93 ? -2.889 -3.99 -9.883 1 97.25 93 VAL A C 1
ATOM 728 O O . VAL A 1 93 ? -3.717 -3.307 -9.273 1 97.25 93 VAL A O 1
ATOM 731 N N . GLN A 1 94 ? -2.252 -3.549 -10.922 1 93.94 94 GLN A N 1
ATOM 732 C CA . GLN A 1 94 ? -2.311 -2.129 -11.25 1 93.94 94 GLN A CA 1
ATOM 733 C C . GLN A 1 94 ? -3.074 -1.899 -12.555 1 93.94 94 GLN A C 1
ATOM 735 O O . GLN A 1 94 ? -3.076 -2.758 -13.438 1 93.94 94 GLN A O 1
ATOM 740 N N . ASP A 1 95 ? -3.588 -0.729 -12.727 1 95.38 95 ASP A N 1
ATOM 741 C CA . ASP A 1 95 ? -4.383 -0.352 -13.891 1 95.38 95 ASP A CA 1
ATOM 742 C C . ASP A 1 95 ? -3.529 -0.327 -15.156 1 95.38 95 ASP A C 1
ATOM 744 O O . ASP A 1 95 ? -4.047 -0.471 -16.266 1 95.38 95 ASP A O 1
ATOM 748 N N . ASP A 1 96 ? -2.27 -0.223 -15.031 1 94.19 96 ASP A N 1
ATOM 749 C CA . ASP A 1 96 ? -1.396 -0.102 -16.188 1 94.19 96 ASP A CA 1
ATOM 750 C C . ASP A 1 96 ? -1.022 -1.477 -16.75 1 94.19 96 ASP A C 1
ATOM 752 O O . ASP A 1 96 ? -0.186 -1.584 -17.641 1 94.19 96 ASP A O 1
ATOM 756 N N . GLY A 1 97 ? -1.6 -2.547 -16.062 1 95.12 97 GLY A N 1
ATOM 757 C CA . GLY A 1 97 ? -1.415 -3.885 -16.594 1 95.12 97 GLY A CA 1
ATOM 758 C C . GLY A 1 97 ? -0.396 -4.703 -15.828 1 95.12 97 GLY A C 1
ATOM 759 O O . GLY A 1 97 ? -0.294 -5.918 -16.016 1 95.12 97 GLY A O 1
ATOM 760 N N . ASN A 1 98 ? 0.365 -4.039 -15 1 95.81 98 ASN A N 1
ATOM 761 C CA . ASN A 1 98 ? 1.427 -4.746 -14.297 1 95.81 98 ASN A CA 1
ATOM 762 C C . ASN A 1 98 ? 0.938 -5.301 -12.961 1 95.81 98 ASN A C 1
ATOM 764 O O . ASN A 1 98 ? -0.004 -4.77 -12.367 1 95.81 98 ASN A O 1
ATOM 768 N N . VAL A 1 99 ? 1.478 -6.363 -12.602 1 96.81 99 VAL A N 1
ATOM 769 C CA . VAL A 1 99 ? 1.441 -6.863 -11.227 1 96.81 99 VAL A CA 1
ATOM 770 C C . VAL A 1 99 ? 2.814 -6.699 -10.578 1 96.81 99 VAL A C 1
ATOM 772 O O . VAL A 1 99 ? 3.83 -7.102 -11.156 1 96.81 99 VAL A O 1
ATOM 775 N N . VAL A 1 100 ? 2.828 -6.094 -9.477 1 96.94 100 VAL A N 1
ATOM 776 C CA . VAL A 1 100 ? 4.109 -5.715 -8.891 1 96.94 100 VAL A CA 1
ATOM 777 C C . VAL A 1 100 ? 4.152 -6.152 -7.426 1 96.94 100 VAL A C 1
ATOM 779 O O . VAL A 1 100 ? 3.164 -6.012 -6.699 1 96.94 100 VAL A O 1
ATOM 782 N N . LEU A 1 101 ? 5.258 -6.746 -7.027 1 97.5 101 LEU A N 1
ATOM 783 C CA . LEU A 1 101 ? 5.566 -6.938 -5.613 1 97.5 101 LEU A CA 1
ATOM 784 C C . LEU A 1 101 ? 6.332 -5.738 -5.059 1 97.5 101 LEU A C 1
ATOM 786 O O . LEU A 1 101 ? 7.418 -5.41 -5.543 1 97.5 101 LEU A O 1
ATOM 790 N N . TYR A 1 102 ? 5.738 -5.102 -4.051 1 96.69 102 TYR A N 1
ATOM 791 C CA . TYR A 1 102 ? 6.379 -3.957 -3.412 1 96.69 102 TYR A CA 1
ATOM 792 C C . TYR A 1 102 ? 6.852 -4.312 -2.006 1 96.69 102 TYR A C 1
ATOM 794 O O . TYR A 1 102 ? 6.121 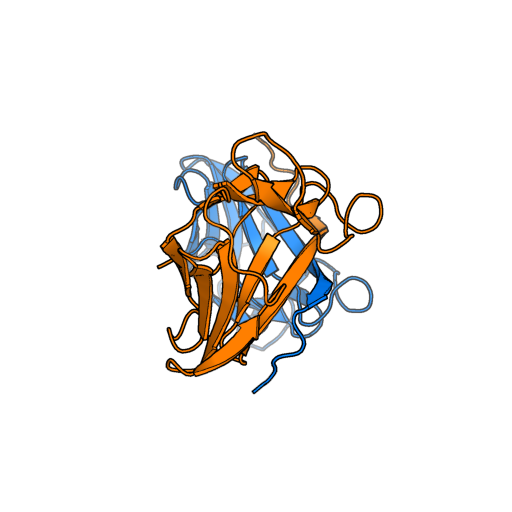-4.953 -1.246 1 96.69 102 TYR A O 1
ATOM 802 N N . LYS A 1 103 ? 8.047 -3.908 -1.761 1 96.75 103 LYS A N 1
ATOM 803 C CA . LYS A 1 103 ? 8.516 -3.816 -0.381 1 96.75 103 LYS A CA 1
ATOM 804 C C . LYS A 1 103 ? 8.297 -2.418 0.184 1 96.75 103 LYS A C 1
ATOM 806 O O . LYS A 1 103 ? 8.516 -1.421 -0.506 1 96.75 103 LYS A O 1
ATOM 811 N N . LYS A 1 104 ? 7.824 -2.336 1.415 1 95 104 LYS A N 1
ATOM 812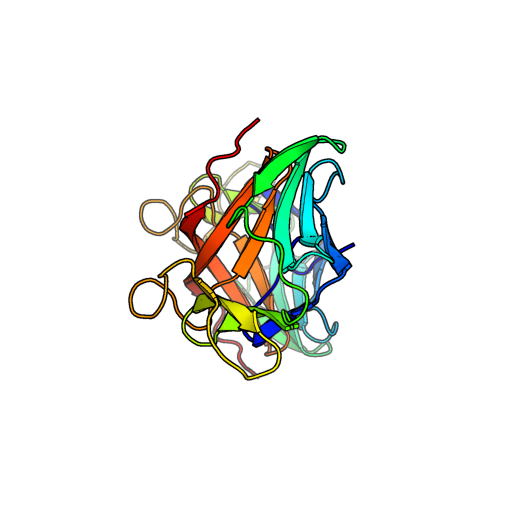 C CA . LYS A 1 104 ? 7.57 -1.048 2.051 1 95 104 LYS A CA 1
ATOM 813 C C . LYS A 1 104 ? 8.641 -0.724 3.086 1 95 104 LYS A C 1
ATOM 815 O O . LYS A 1 104 ? 9.078 -1.604 3.83 1 95 104 LYS A O 1
ATOM 820 N N . THR A 1 105 ? 9.031 0.436 3.012 1 95.06 105 THR A N 1
ATOM 821 C CA . THR A 1 105 ? 9.961 0.949 4.012 1 95.06 105 THR A CA 1
ATOM 822 C C . THR A 1 105 ? 9.383 2.182 4.703 1 95.06 105 THR A C 1
ATOM 824 O O . THR A 1 105 ? 9.016 3.154 4.043 1 95.06 105 THR A O 1
ATOM 827 N N . ALA A 1 106 ? 9.273 2.09 6.051 1 94.81 106 ALA A N 1
ATOM 828 C CA . ALA A 1 106 ? 8.836 3.266 6.801 1 94.81 106 ALA A CA 1
ATOM 829 C C . ALA A 1 106 ? 9.891 4.367 6.762 1 94.81 106 ALA A C 1
ATOM 831 O O . ALA A 1 106 ? 11.023 4.164 7.207 1 94.81 106 ALA A O 1
ATOM 832 N N . ILE A 1 107 ? 9.492 5.523 6.258 1 96.19 107 ILE A N 1
ATOM 833 C CA . ILE A 1 107 ? 10.469 6.605 6.184 1 96.19 107 ILE A CA 1
ATOM 834 C C . ILE A 1 107 ? 10.133 7.68 7.219 1 96.19 107 ILE A C 1
ATOM 836 O O . ILE A 1 107 ? 10.93 8.586 7.465 1 96.19 107 ILE A O 1
ATOM 840 N N . TRP A 1 108 ? 8.984 7.629 7.844 1 95.38 108 TRP A N 1
ATOM 841 C CA . TRP A 1 108 ? 8.516 8.461 8.945 1 95.38 108 TRP A CA 1
ATOM 842 C C . TRP A 1 108 ? 7.375 7.773 9.695 1 95.38 108 TRP A C 1
ATOM 844 O O . TRP A 1 108 ? 6.586 7.035 9.102 1 95.38 108 TRP A O 1
ATOM 854 N N . CYS A 1 109 ? 7.289 7.961 10.953 1 95.06 109 CYS A N 1
ATOM 855 C CA . CYS A 1 109 ? 6.133 7.496 11.711 1 95.06 109 CYS A CA 1
ATOM 856 C C . CYS A 1 109 ? 5.816 8.445 12.859 1 95.06 109 CYS A C 1
ATOM 858 O O . CYS A 1 109 ? 6.695 9.172 13.328 1 95.06 109 CYS A O 1
ATOM 860 N N . SER A 1 110 ? 4.574 8.445 13.305 1 92.56 110 SER A N 1
ATOM 861 C CA . SER A 1 110 ? 4.117 9.328 14.375 1 92.56 110 SER A CA 1
ATOM 862 C C . SER A 1 110 ? 4.555 8.812 15.734 1 92.56 110 SER A C 1
ATOM 864 O O . SER A 1 110 ? 4.512 9.547 16.734 1 92.56 110 SER A O 1
ATOM 866 N N . GLU A 1 111 ? 4.984 7.559 15.906 1 92.5 111 GLU A N 1
ATOM 867 C CA . GLU A 1 111 ? 5.41 6.914 17.141 1 92.5 111 GLU A CA 1
ATOM 868 C C . GLU A 1 111 ? 4.305 6.953 18.188 1 92.5 111 GLU A C 1
ATOM 870 O O . GLU A 1 111 ? 4.562 7.23 19.359 1 92.5 111 GLU A O 1
ATOM 875 N N . THR A 1 112 ? 3.092 6.75 17.734 1 92.81 112 THR A N 1
ATOM 876 C CA . THR A 1 112 ? 1.939 6.73 18.625 1 92.81 112 THR A CA 1
ATOM 877 C C . THR A 1 112 ? 1.418 5.309 18.812 1 92.81 112 THR A C 1
ATOM 879 O O . THR A 1 112 ? 0.208 5.094 18.906 1 92.81 112 THR A O 1
ATOM 882 N N . HIS A 1 113 ? 2.186 4.371 18.891 1 87.69 113 HIS A N 1
ATOM 883 C CA . HIS A 1 113 ? 1.806 2.971 19.016 1 87.69 113 HIS A CA 1
ATOM 884 C C . HIS A 1 113 ? 0.96 2.736 20.25 1 87.69 113 HIS A C 1
ATOM 886 O O . HIS A 1 113 ? 1.236 3.307 21.312 1 87.69 113 HIS A O 1
ATOM 892 N N . LYS A 1 114 ? -0.063 2.088 20.031 1 85.12 114 LYS A N 1
ATOM 893 C CA . LYS A 1 114 ? -0.892 1.687 21.156 1 85.12 114 LYS A CA 1
ATOM 894 C C . LYS A 1 114 ? -0.17 0.668 22.031 1 85.12 114 LYS A C 1
ATOM 896 O O . LYS A 1 114 ? 0.608 -0.147 21.531 1 85.12 114 LYS A O 1
ATOM 901 N N . MET B 1 1 ? -14.406 4.352 4.016 1 69.31 1 MET B N 1
ATOM 902 C CA . MET B 1 1 ? -13.406 5.238 4.609 1 69.31 1 MET B CA 1
ATOM 903 C C . MET B 1 1 ? -12 4.828 4.207 1 69.31 1 MET B C 1
ATOM 905 O O . MET B 1 1 ? -11.719 3.639 4.035 1 69.31 1 MET B O 1
ATOM 909 N N . SER B 1 2 ? -11.086 5.832 3.814 1 87.19 2 SER B N 1
ATOM 910 C CA . SER B 1 2 ? -9.758 5.508 3.295 1 87.19 2 SER B CA 1
ATOM 911 C C . SER B 1 2 ? -8.711 5.555 4.398 1 87.19 2 SER B C 1
ATOM 913 O O . SER B 1 2 ? -8.797 6.379 5.309 1 87.19 2 SER B O 1
ATOM 915 N N . ASP B 1 3 ? -7.844 4.621 4.379 1 94.81 3 ASP B N 1
ATOM 916 C CA . ASP B 1 3 ? -6.777 4.594 5.375 1 94.81 3 ASP B CA 1
ATOM 917 C C . ASP B 1 3 ? -5.457 5.086 4.781 1 94.81 3 ASP B C 1
ATOM 919 O O . ASP B 1 3 ? -4.414 5.016 5.434 1 94.81 3 ASP B O 1
ATOM 923 N N . THR B 1 4 ? -5.57 5.512 3.588 1 94.62 4 THR B N 1
ATOM 924 C CA . THR B 1 4 ? -4.324 5.855 2.918 1 94.62 4 THR B CA 1
ATOM 925 C C . THR B 1 4 ? -4.457 7.176 2.168 1 94.62 4 THR B C 1
ATOM 927 O O . THR B 1 4 ? -5.559 7.562 1.772 1 94.62 4 THR B O 1
ATOM 930 N N . LEU B 1 5 ? -3.453 7.934 2.088 1 95.81 5 LEU B N 1
ATOM 931 C CA . LEU B 1 5 ? -3.26 9.102 1.23 1 95.81 5 LEU B CA 1
ATOM 932 C C . LEU B 1 5 ? -2.049 8.914 0.323 1 95.81 5 LEU B C 1
ATOM 934 O O . LEU B 1 5 ? -0.959 8.578 0.795 1 95.81 5 LEU B O 1
ATOM 938 N N . LYS B 1 6 ? -2.24 9.031 -1.006 1 93.19 6 LYS B N 1
ATOM 939 C CA . LYS B 1 6 ? -1.167 8.797 -1.966 1 93.19 6 LYS B CA 1
ATOM 940 C C . LYS B 1 6 ? -0.554 10.109 -2.445 1 93.19 6 LYS B C 1
ATOM 942 O O . LYS B 1 6 ? -1.053 11.188 -2.121 1 93.19 6 LYS B O 1
ATOM 947 N N . ASN B 1 7 ? 0.499 9.953 -3.172 1 92.31 7 ASN B N 1
ATOM 948 C CA . ASN B 1 7 ? 1.197 11.125 -3.688 1 92.31 7 ASN B CA 1
ATOM 949 C C . ASN B 1 7 ? 0.254 12.047 -4.461 1 92.31 7 ASN B C 1
ATOM 951 O O . ASN B 1 7 ? -0.562 11.578 -5.254 1 92.31 7 ASN B O 1
ATOM 955 N N . GLY B 1 8 ? 0.386 13.305 -4.172 1 93.31 8 GLY B N 1
ATOM 956 C CA . GLY B 1 8 ? -0.424 14.305 -4.852 1 93.31 8 GLY B CA 1
ATOM 957 C C . GLY B 1 8 ? -1.764 14.539 -4.18 1 93.31 8 GLY B C 1
ATOM 958 O O . GLY B 1 8 ? -2.42 15.555 -4.434 1 93.31 8 GLY B O 1
ATOM 959 N N . GLU B 1 9 ? -2.189 13.688 -3.314 1 95.31 9 GLU B N 1
ATOM 960 C CA . GLU B 1 9 ? -3.498 13.812 -2.678 1 95.31 9 GLU B CA 1
ATOM 961 C C . GLU B 1 9 ? -3.426 14.688 -1.431 1 95.31 9 GLU B C 1
ATOM 963 O O . GLU B 1 9 ? -2.363 14.82 -0.82 1 95.31 9 GLU B O 1
ATOM 968 N N . TRP B 1 10 ? -4.574 15.234 -1.096 1 97.12 10 TRP B N 1
ATOM 969 C CA . TRP B 1 10 ? -4.707 16.172 0.015 1 97.12 10 TRP B CA 1
ATOM 970 C C . TRP B 1 10 ? -5.617 15.602 1.1 1 97.12 10 TRP B C 1
ATOM 972 O O . TRP B 1 10 ? -6.566 14.875 0.803 1 97.12 10 TRP B O 1
ATOM 982 N N . LEU B 1 11 ? -5.27 15.953 2.25 1 98 11 LEU B N 1
ATOM 983 C CA . LEU B 1 11 ? -6.203 15.961 3.371 1 98 11 LEU B CA 1
ATOM 984 C C . LEU B 1 11 ? -6.508 17.391 3.811 1 98 11 LEU B C 1
ATOM 986 O O . LEU B 1 11 ? -5.691 18.031 4.484 1 98 11 LEU B O 1
ATOM 990 N N . LYS B 1 12 ? -7.672 17.844 3.398 1 97.88 12 LYS B N 1
ATOM 991 C CA . LYS B 1 12 ? -8.039 19.234 3.67 1 97.88 12 LYS B CA 1
ATOM 992 C C . LYS B 1 12 ? -8.539 19.391 5.102 1 97.88 12 LYS B C 1
ATOM 994 O O . LYS B 1 12 ? -8.898 18.406 5.758 1 97.88 12 LYS B O 1
ATOM 999 N N . VAL B 1 13 ? -8.508 20.641 5.488 1 97.69 13 VAL B N 1
ATOM 1000 C CA . VAL B 1 13 ? -9.016 20.953 6.824 1 97.69 13 VAL B CA 1
ATOM 1001 C C . VAL B 1 13 ? -10.422 20.375 6.988 1 97.69 13 VAL B C 1
ATOM 1003 O O . VAL B 1 13 ? -11.273 20.531 6.105 1 97.69 13 VAL B O 1
ATOM 1006 N N . GLY B 1 14 ? -10.594 19.672 8.117 1 97.19 14 GLY B N 1
ATOM 1007 C CA . GLY B 1 14 ? -11.891 19.078 8.391 1 97.19 14 GLY B CA 1
ATOM 1008 C C . GLY B 1 14 ? -12.008 17.641 7.922 1 97.19 14 GLY B C 1
ATOM 1009 O O . GLY B 1 14 ? -12.93 16.922 8.312 1 97.19 14 GLY B O 1
ATOM 1010 N N . GLU B 1 15 ? -11.102 17.188 7.113 1 97.81 15 GLU B N 1
ATOM 1011 C CA . GLU B 1 15 ? -11.156 15.828 6.582 1 97.81 15 GLU B CA 1
ATOM 1012 C C . GLU B 1 15 ? -10.312 14.875 7.422 1 97.81 15 GLU B C 1
ATOM 1014 O O . GLU B 1 15 ? -9.438 15.305 8.172 1 97.81 15 GLU B O 1
ATOM 1019 N N . SER B 1 16 ? -10.688 13.555 7.242 1 97.94 16 SER B N 1
ATOM 1020 C CA . SER B 1 16 ? -10 12.539 8.031 1 97.94 16 SER B CA 1
ATOM 1021 C C . SER B 1 16 ? -9.719 11.289 7.195 1 97.94 16 SER B C 1
ATOM 1023 O O . SER B 1 16 ? -10.383 11.047 6.188 1 97.94 16 SER B O 1
ATOM 1025 N N . LEU B 1 17 ? -8.695 10.594 7.637 1 97.75 17 LEU B N 1
ATOM 1026 C CA . LEU B 1 17 ? -8.461 9.195 7.297 1 97.75 17 LEU B CA 1
ATOM 1027 C C . LEU B 1 17 ? -8.664 8.297 8.516 1 97.75 17 LEU B C 1
ATOM 1029 O O . LEU B 1 17 ? -8.5 8.742 9.656 1 97.75 17 LEU B O 1
ATOM 1033 N N . TRP B 1 18 ? -8.992 7.078 8.227 1 97.12 18 TRP B N 1
ATOM 1034 C CA . TRP B 1 18 ? -9.25 6.145 9.312 1 97.12 18 TRP B CA 1
ATOM 1035 C C . TRP B 1 18 ? -8.539 4.816 9.078 1 97.12 18 TRP B C 1
ATOM 1037 O O . TRP B 1 18 ? -8.43 4.359 7.934 1 97.12 18 TRP B O 1
ATOM 1047 N N . SER B 1 19 ? -8.203 4.285 10.227 1 96.38 19 SER B N 1
ATOM 1048 C CA . SER B 1 19 ? -7.645 2.941 10.117 1 96.38 19 SER B CA 1
ATOM 1049 C C . SER B 1 19 ? -8.703 1.938 9.656 1 96.38 19 SER B C 1
ATOM 1051 O O . SER B 1 19 ? -9.898 2.207 9.742 1 96.38 19 SER B O 1
ATOM 1053 N N . PRO B 1 20 ? -8.234 0.776 9.234 1 90.44 20 PRO B N 1
ATOM 1054 C CA . PRO B 1 20 ? -9.188 -0.216 8.727 1 90.44 20 PRO B CA 1
ATOM 1055 C C . PRO B 1 20 ? -10.242 -0.604 9.758 1 90.44 20 PRO B C 1
ATOM 1057 O O . PRO B 1 20 ? -11.414 -0.762 9.414 1 90.44 20 PRO B O 1
ATOM 1060 N N . ASP B 1 21 ? -9.875 -0.639 10.977 1 94.44 21 ASP B N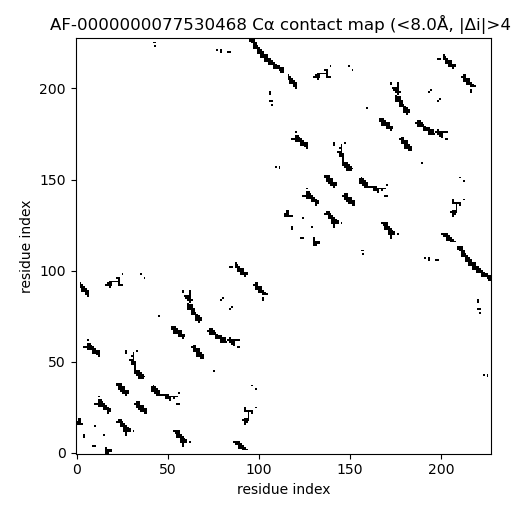 1
ATOM 1061 C CA . ASP B 1 21 ? -10.852 -1.062 11.977 1 94.44 21 ASP B CA 1
ATOM 1062 C C . ASP B 1 21 ? -11.594 0.136 12.555 1 94.44 21 ASP B C 1
ATOM 1064 O O . ASP B 1 21 ? -12.414 -0.016 13.469 1 94.44 21 ASP B O 1
ATOM 1068 N N . GLY B 1 22 ? -11.164 1.323 12.109 1 95.5 22 GLY B N 1
ATOM 1069 C CA . GLY B 1 22 ? -11.867 2.539 12.477 1 95.5 22 GLY B CA 1
ATOM 1070 C C . GLY B 1 22 ? -11.438 3.094 13.82 1 95.5 22 GLY B C 1
ATOM 1071 O O . GLY B 1 22 ? -11.961 4.113 14.273 1 95.5 22 GLY B O 1
ATOM 1072 N N . SER B 1 23 ? -10.461 2.516 14.438 1 96.06 23 SER B N 1
ATOM 1073 C CA . SER B 1 23 ? -10.102 2.891 15.805 1 96.06 23 SER B CA 1
ATOM 1074 C C . SER B 1 23 ? -9.133 4.062 15.812 1 96.06 23 SER B C 1
ATOM 1076 O O . SER B 1 23 ? -8.922 4.691 16.859 1 96.06 23 SER B O 1
ATOM 1078 N N . VAL B 1 24 ? -8.453 4.305 14.75 1 97.25 24 VAL B N 1
ATOM 1079 C CA . VAL B 1 24 ? -7.453 5.363 14.648 1 97.25 24 VAL B CA 1
ATOM 1080 C C . VAL B 1 24 ? -7.863 6.363 13.57 1 97.25 24 VAL B C 1
ATOM 1082 O O . VAL B 1 24 ? -8.227 5.973 12.461 1 97.25 24 VAL B O 1
ATOM 1085 N N . GLU B 1 25 ? -7.793 7.602 13.914 1 97.88 25 GLU B N 1
ATOM 1086 C CA . GLU B 1 25 ? -8.156 8.68 13 1 97.88 25 GLU B CA 1
ATOM 1087 C C . GLU B 1 25 ? -6.996 9.656 12.812 1 97.88 25 GLU B C 1
ATOM 1089 O O . GLU B 1 25 ? -6.387 10.102 13.789 1 97.88 25 GLU B O 1
ATOM 1094 N N . LEU B 1 26 ? -6.602 9.93 11.641 1 98.06 26 LEU B N 1
ATOM 1095 C CA . LEU B 1 26 ? -5.762 11.055 11.258 1 98.06 26 LEU B CA 1
ATOM 1096 C C . LEU B 1 26 ? -6.609 12.219 10.75 1 98.06 26 LEU B C 1
ATOM 1098 O O . LEU B 1 26 ? -7.254 12.109 9.703 1 98.06 26 LEU B O 1
ATOM 1102 N N . LYS B 1 27 ? -6.527 13.328 11.422 1 97.38 27 LYS B N 1
ATOM 1103 C CA . LYS B 1 27 ? -7.445 14.43 11.125 1 97.38 27 LYS B CA 1
ATOM 1104 C C . LYS B 1 27 ? -6.684 15.727 10.875 1 97.38 27 LYS B C 1
ATOM 1106 O O . LYS B 1 27 ? -5.812 16.109 11.664 1 97.38 27 LYS B O 1
ATOM 1111 N N . MET B 1 28 ? -7.031 16.312 9.758 1 97.38 28 MET B N 1
ATOM 1112 C CA . MET B 1 28 ? -6.68 17.719 9.594 1 97.38 28 MET B CA 1
ATOM 1113 C C . MET B 1 28 ? -7.73 18.625 10.242 1 97.38 28 MET B C 1
ATOM 1115 O O . MET B 1 28 ? -8.773 18.891 9.641 1 97.38 28 MET B O 1
ATOM 1119 N N . GLN B 1 29 ? -7.379 19.141 11.367 1 96.5 29 GLN B N 1
ATOM 1120 C CA . GLN B 1 29 ? -8.359 19.797 12.219 1 96.5 29 GLN B CA 1
ATOM 1121 C C . GLN B 1 29 ? -8.703 21.188 11.688 1 96.5 29 GLN B C 1
ATOM 1123 O O . GLN B 1 29 ? -7.887 21.828 11.023 1 96.5 29 GLN B O 1
ATOM 1128 N N . GLU B 1 30 ? -9.852 21.641 12.109 1 95.38 30 GLU B N 1
ATOM 1129 C CA . GLU B 1 30 ? -10.32 22.969 11.711 1 95.38 30 GLU B CA 1
ATOM 1130 C C . GLU B 1 30 ? -9.422 24.062 12.266 1 95.38 30 GLU B C 1
ATOM 1132 O O . GLU B 1 30 ? -9.344 25.156 11.703 1 95.38 30 GLU B O 1
ATOM 1137 N N . ASP B 1 31 ? -8.727 23.75 13.273 1 94.69 31 ASP B N 1
ATOM 1138 C CA . ASP B 1 31 ? -7.859 24.75 13.883 1 94.69 31 ASP B CA 1
ATOM 1139 C C . ASP B 1 31 ? -6.465 24.719 13.258 1 94.69 31 ASP B C 1
ATOM 1141 O O . ASP B 1 31 ? -5.531 25.328 13.781 1 94.69 31 ASP B O 1
ATOM 1145 N N . GLY B 1 32 ? -6.289 23.891 12.227 1 94.19 32 GLY B N 1
ATOM 1146 C CA . GLY B 1 32 ? -5.082 23.938 11.414 1 94.19 32 GLY B CA 1
ATOM 1147 C C . GLY B 1 32 ? -4.039 22.922 11.836 1 94.19 32 GLY B C 1
ATOM 1148 O O . GLY B 1 32 ? -2.967 22.828 11.234 1 94.19 32 GLY B O 1
ATOM 1149 N N . LYS B 1 33 ? -4.324 22.125 12.773 1 94.56 33 LYS B N 1
ATOM 1150 C CA . LYS B 1 33 ? -3.373 21.125 13.258 1 94.56 33 LYS B CA 1
ATOM 1151 C C . LYS B 1 33 ? -3.699 19.75 12.695 1 94.56 33 LYS B C 1
ATOM 1153 O O . LYS B 1 33 ? -4.867 19.406 12.516 1 94.56 33 LYS B O 1
ATOM 1158 N N . LEU B 1 34 ? -2.637 19 12.477 1 95.94 34 LEU B N 1
ATOM 1159 C CA . LEU B 1 34 ? -2.801 17.578 12.227 1 95.94 34 LEU B CA 1
ATOM 1160 C C . LEU B 1 34 ? -2.834 16.797 13.531 1 95.94 34 LEU B C 1
ATOM 1162 O O . LEU B 1 34 ? -1.998 17.016 14.414 1 95.94 34 LEU B O 1
ATOM 1166 N N . ALA B 1 35 ? -3.803 15.953 13.594 1 96.69 35 ALA B N 1
ATOM 1167 C CA . ALA B 1 35 ? -3.924 15.203 14.844 1 96.69 35 ALA B CA 1
ATOM 1168 C C . ALA B 1 35 ? -4.211 13.734 14.578 1 96.69 35 ALA B C 1
ATOM 1170 O O . ALA B 1 35 ? -4.805 13.383 13.555 1 96.69 35 ALA B O 1
ATOM 1171 N N . ILE B 1 36 ? -3.748 12.914 15.508 1 97.38 36 ILE B N 1
ATOM 1172 C CA . ILE B 1 36 ? -4.066 11.484 15.531 1 97.38 36 ILE B CA 1
ATOM 1173 C C . ILE B 1 36 ? -4.895 11.164 16.766 1 97.38 36 ILE B C 1
ATOM 1175 O O . ILE B 1 36 ? -4.508 11.5 17.891 1 97.38 36 ILE B O 1
ATOM 1179 N N . TYR B 1 37 ? -6.02 10.516 16.531 1 97.12 37 TYR B N 1
ATOM 1180 C CA . TYR B 1 37 ? -6.906 10.133 17.625 1 97.12 37 TYR B CA 1
ATOM 1181 C C . TYR B 1 37 ? -7.035 8.617 17.719 1 97.12 37 TYR B C 1
ATOM 1183 O O . TYR B 1 37 ? -7.16 7.938 16.703 1 97.12 37 TYR B O 1
ATOM 1191 N N . TRP B 1 38 ? -6.984 8.125 19 1 96.62 38 TRP B N 1
ATOM 1192 C CA . TRP B 1 38 ? -7.41 6.77 19.312 1 96.62 38 TRP B CA 1
ATOM 1193 C C . TRP B 1 38 ? -8.781 6.77 19.984 1 96.62 38 TRP B C 1
ATOM 1195 O O . TRP B 1 38 ? -8.945 7.309 21.078 1 96.62 38 TRP B O 1
ATOM 1205 N N . GLU B 1 39 ? -9.664 6.207 19.328 1 93.06 39 GLU B N 1
ATOM 1206 C CA . GLU B 1 39 ? -10.992 6.141 19.922 1 93.06 39 GLU B CA 1
ATOM 1207 C C . GLU B 1 39 ? -11.406 7.492 20.5 1 93.06 39 GLU B C 1
ATOM 1209 O O . GLU B 1 39 ? -11.859 7.57 21.656 1 93.06 39 GLU B O 1
ATOM 1214 N N . GLY B 1 40 ? -11.039 8.539 19.875 1 91.44 40 GLY B N 1
ATOM 1215 C CA . GLY B 1 40 ? -11.508 9.875 20.234 1 91.44 40 GLY B CA 1
ATOM 1216 C C . GLY B 1 40 ? -10.523 10.641 21.094 1 91.44 40 GLY B C 1
ATOM 1217 O O . GLY B 1 40 ? -10.734 11.828 21.375 1 91.44 40 GLY B O 1
ATOM 1218 N N . GLU B 1 41 ? -9.469 9.969 21.531 1 94.81 41 GLU B N 1
ATOM 1219 C CA . GLU B 1 41 ? -8.453 10.641 22.344 1 94.81 41 GLU B CA 1
ATOM 1220 C C . GLU B 1 41 ? -7.254 11.047 21.484 1 94.81 41 GLU B C 1
ATOM 1222 O O . GLU B 1 41 ? -6.684 10.219 20.781 1 94.81 41 GLU B O 1
ATOM 1227 N N . CYS B 1 42 ? -6.844 12.219 21.641 1 94.12 42 CYS B N 1
ATOM 1228 C CA . CYS B 1 42 ? -5.73 12.734 20.844 1 94.12 42 CYS B CA 1
ATOM 1229 C C . CYS B 1 42 ? -4.402 12.164 21.344 1 94.12 42 CYS B C 1
ATOM 1231 O O . CYS B 1 42 ? -4.055 12.305 22.516 1 94.12 42 CYS B O 1
ATOM 1233 N N . ARG B 1 43 ? -3.648 11.594 20.391 1 93.88 43 ARG B N 1
ATOM 1234 C CA . ARG B 1 43 ? -2.387 10.945 20.734 1 93.88 43 ARG B CA 1
ATOM 1235 C C . ARG B 1 43 ? -1.206 11.68 20.109 1 93.88 43 ARG B C 1
ATOM 1237 O O . ARG B 1 43 ? -0.057 11.469 20.5 1 93.88 43 ARG B O 1
ATOM 1244 N N . PHE B 1 44 ? -1.449 12.398 19.172 1 92.62 44 PHE B N 1
ATOM 1245 C CA . PHE B 1 44 ? -0.449 13.188 18.453 1 92.62 44 PHE B CA 1
ATOM 1246 C C . PHE B 1 44 ? -1.065 14.453 17.891 1 92.62 44 PHE B C 1
ATOM 1248 O O . PHE B 1 44 ? -2.195 14.438 17.391 1 92.62 44 PHE B O 1
ATOM 1255 N N . GLN B 1 45 ? -0.308 15.508 17.969 1 93.31 45 GLN B N 1
ATOM 1256 C CA . GLN B 1 45 ? -0.663 16.75 17.281 1 93.31 45 GLN B CA 1
ATOM 1257 C C . GLN B 1 45 ? 0.584 17.516 16.859 1 93.31 45 GLN B C 1
ATOM 1259 O O . GLN B 1 45 ? 1.601 17.5 17.547 1 93.31 45 GLN B O 1
ATOM 1264 N N . THR B 1 46 ? 0.501 18.125 15.711 1 89.56 46 THR B N 1
ATOM 1265 C CA . THR B 1 46 ? 1.627 18.953 15.281 1 89.56 46 THR B CA 1
ATOM 1266 C C . THR B 1 46 ? 1.796 20.156 16.188 1 89.56 46 THR B C 1
ATOM 1268 O O . THR B 1 46 ? 1.663 20.047 17.422 1 89.56 46 THR B O 1
ATOM 1271 N N . THR B 1 47 ? 1.771 21.359 15.734 1 78.75 47 THR B N 1
ATOM 1272 C CA . THR B 1 47 ? 2.035 22.531 16.562 1 78.75 47 THR B CA 1
ATOM 1273 C C . THR B 1 47 ? 0.822 22.875 17.422 1 78.75 47 THR B C 1
ATOM 1275 O O . THR B 1 47 ? -0.29 22.422 17.141 1 78.75 47 THR B O 1
ATOM 1278 N N . ASP B 1 48 ? 1.139 23.531 18.5 1 77.81 48 ASP B N 1
ATOM 1279 C CA . ASP B 1 48 ? 0.076 23.938 19.422 1 77.81 48 ASP B CA 1
ATOM 1280 C C . ASP B 1 48 ? -0.646 25.188 18.922 1 77.81 48 ASP B C 1
ATOM 1282 O O . ASP B 1 48 ? -1.725 25.516 19.406 1 77.81 48 ASP B O 1
ATOM 1286 N N . GLU B 1 49 ? -0.108 25.688 17.984 1 84.56 49 GLU B N 1
ATOM 1287 C CA . GLU B 1 49 ? -0.696 26.953 17.562 1 84.56 49 GLU B CA 1
ATOM 1288 C C . GLU B 1 49 ? -1.897 26.734 16.641 1 84.56 49 GLU B C 1
ATOM 1290 O O . GLU B 1 49 ? -1.823 25.953 15.695 1 84.56 49 GLU B O 1
ATOM 1295 N N . GLN B 1 50 ? -2.965 27.312 17.078 1 90.38 50 GLN B N 1
ATOM 1296 C CA . GLN B 1 50 ? -4.152 27.297 16.234 1 90.38 50 GLN B CA 1
ATOM 1297 C C . GLN B 1 50 ? -4.016 28.281 15.078 1 90.38 50 GLN B C 1
ATOM 1299 O O . GLN B 1 50 ? -3.539 29.406 15.266 1 90.38 50 GLN B O 1
ATOM 1304 N N . ARG B 1 51 ? -4.273 27.766 13.945 1 93.25 51 ARG B N 1
ATOM 1305 C CA . ARG B 1 51 ? -4.289 28.625 12.758 1 93.25 51 ARG B CA 1
ATOM 1306 C C . ARG B 1 51 ? -5.582 28.438 11.969 1 93.25 51 ARG B C 1
ATOM 1308 O O . ARG B 1 51 ? -6.109 27.328 11.883 1 93.25 51 ARG B O 1
ATOM 1315 N N . ASP B 1 52 ? -6.051 29.578 11.398 1 95.12 52 ASP B N 1
ATOM 1316 C CA . ASP B 1 52 ? -7.277 29.516 10.609 1 95.12 52 ASP B CA 1
ATOM 1317 C C . ASP B 1 52 ? -6.977 29.688 9.117 1 95.12 52 ASP B C 1
ATOM 1319 O O . ASP B 1 52 ? -7.895 29.719 8.297 1 95.12 52 ASP B O 1
ATOM 1323 N N . ASP B 1 53 ? -5.789 29.781 8.781 1 96.88 53 ASP B N 1
ATOM 1324 C CA . ASP B 1 53 ? -5.438 30.031 7.387 1 96.88 53 ASP B CA 1
ATOM 1325 C C . ASP B 1 53 ? -4.801 28.797 6.758 1 96.88 53 ASP B C 1
ATOM 1327 O O . ASP B 1 53 ? -4.09 28.891 5.754 1 96.88 53 ASP B O 1
ATOM 1331 N N . ILE B 1 54 ? -5.004 27.641 7.391 1 96.94 54 ILE B N 1
ATOM 1332 C CA . ILE B 1 54 ? -4.418 26.406 6.887 1 96.94 54 ILE B CA 1
ATOM 1333 C C . ILE B 1 54 ? -5.297 25.844 5.77 1 96.94 54 ILE B C 1
ATOM 1335 O O . ILE B 1 54 ? -6.523 25.828 5.883 1 96.94 54 ILE B O 1
ATOM 1339 N N . ASP B 1 55 ? -4.75 25.469 4.672 1 97.62 55 ASP B N 1
ATOM 1340 C CA . ASP B 1 55 ? -5.434 24.781 3.574 1 97.62 55 ASP B CA 1
ATOM 1341 C C . ASP B 1 55 ? -5.59 23.297 3.867 1 97.62 55 ASP B C 1
ATOM 1343 O O . ASP B 1 55 ? -6.703 22.766 3.832 1 97.62 55 ASP B O 1
ATOM 1347 N N . GLY B 1 56 ? -4.488 22.641 4.223 1 97.75 56 GLY B N 1
ATOM 1348 C CA . GLY B 1 56 ? -4.461 21.203 4.496 1 97.75 56 GLY B CA 1
ATOM 1349 C C . GLY B 1 56 ? -3.066 20.609 4.426 1 97.75 56 GLY B C 1
ATOM 1350 O O . GLY B 1 56 ? -2.074 21.344 4.422 1 97.75 56 GLY B O 1
ATOM 1351 N N . ILE B 1 57 ? -3.055 19.359 4.465 1 97.62 57 ILE B N 1
ATOM 1352 C CA . ILE B 1 57 ? -1.799 18.625 4.371 1 97.62 57 ILE B CA 1
ATOM 1353 C C . ILE B 1 57 ? -1.797 17.766 3.104 1 97.62 57 ILE B C 1
ATOM 1355 O O . ILE B 1 57 ? -2.838 17.234 2.701 1 97.62 57 ILE B O 1
ATOM 1359 N N . ARG B 1 58 ? -0.673 17.609 2.48 1 97.44 58 ARG B N 1
ATOM 1360 C CA . ARG B 1 58 ? -0.588 16.812 1.261 1 97.44 58 ARG B CA 1
ATOM 1361 C C . ARG B 1 58 ? 0.732 16.062 1.195 1 97.44 58 ARG B C 1
ATOM 1363 O O . ARG B 1 58 ? 1.715 16.453 1.826 1 97.44 58 ARG B O 1
ATOM 1370 N N . ILE B 1 59 ? 0.708 14.992 0.491 1 97.56 59 ILE B N 1
ATOM 1371 C CA . ILE B 1 59 ? 1.952 14.336 0.102 1 97.56 59 ILE B CA 1
ATOM 1372 C C . ILE B 1 59 ? 2.449 14.914 -1.219 1 97.56 59 ILE B C 1
ATOM 1374 O O . ILE B 1 59 ? 1.774 14.805 -2.246 1 97.56 59 ILE B O 1
ATOM 1378 N N . GLN B 1 60 ? 3.58 15.469 -1.163 1 96.25 60 GLN B N 1
ATOM 1379 C CA . GLN B 1 60 ? 4.168 16.031 -2.371 1 96.25 60 GLN B CA 1
ATOM 1380 C C . GLN B 1 60 ? 4.715 14.945 -3.283 1 96.25 60 GLN B C 1
ATOM 1382 O O . GLN B 1 60 ? 4.887 13.797 -2.857 1 96.25 60 GLN B O 1
ATOM 1387 N N . GLU B 1 61 ? 5.031 15.336 -4.457 1 95 61 GLU B N 1
ATOM 1388 C CA . GLU B 1 61 ? 5.523 14.375 -5.441 1 95 61 GLU B CA 1
ATOM 1389 C C . GLU B 1 61 ? 6.859 13.773 -5.008 1 95 61 GLU B C 1
ATOM 1391 O O . GLU B 1 61 ? 7.199 12.656 -5.398 1 95 61 GLU B O 1
ATOM 1396 N N . ASP B 1 62 ? 7.586 14.492 -4.176 1 95.44 62 ASP B N 1
ATOM 1397 C CA . ASP B 1 62 ? 8.898 14.023 -3.738 1 95.44 62 ASP B CA 1
ATOM 1398 C C . ASP B 1 62 ? 8.789 13.227 -2.441 1 95.44 62 ASP B C 1
ATOM 1400 O O . ASP B 1 62 ? 9.805 12.852 -1.854 1 95.44 62 ASP B O 1
ATOM 1404 N N . GLY B 1 63 ? 7.523 13.023 -1.974 1 95.88 63 GLY B N 1
ATOM 1405 C CA . GLY B 1 63 ? 7.32 12.156 -0.827 1 95.88 63 GLY B CA 1
ATOM 1406 C C . GLY B 1 63 ? 7.27 12.906 0.49 1 95.88 63 GLY B C 1
ATOM 1407 O O . GLY B 1 63 ? 7.07 12.305 1.547 1 95.88 63 GLY B O 1
ATOM 1408 N N . ASN B 1 64 ? 7.469 14.227 0.488 1 97.5 64 ASN B N 1
ATOM 1409 C CA . ASN B 1 64 ? 7.344 15.016 1.712 1 97.5 64 ASN B CA 1
ATOM 1410 C C . ASN B 1 64 ? 5.879 15.211 2.102 1 97.5 64 ASN B C 1
ATOM 1412 O O . ASN B 1 64 ? 5.023 15.391 1.234 1 97.5 64 ASN B O 1
ATOM 1416 N N . PHE B 1 65 ? 5.574 15.047 3.346 1 97.69 65 PHE B N 1
ATOM 1417 C CA . PHE B 1 65 ? 4.258 15.273 3.924 1 97.69 65 PHE B CA 1
ATOM 1418 C C . PHE B 1 65 ? 4.188 16.641 4.602 1 97.69 65 PHE B C 1
ATOM 1420 O O . PHE B 1 65 ? 4.801 16.844 5.648 1 97.69 65 PHE B O 1
ATOM 1427 N N . VAL B 1 66 ? 3.398 17.562 3.93 1 97.44 66 VAL B N 1
ATOM 1428 C CA . VAL B 1 66 ? 3.576 18.953 4.301 1 97.44 66 VAL B CA 1
ATOM 1429 C C . VAL B 1 66 ? 2.213 19.609 4.523 1 97.44 66 VAL B C 1
ATOM 1431 O O . VAL B 1 66 ? 1.287 19.406 3.732 1 97.44 66 VAL B O 1
ATOM 1434 N N . ILE B 1 67 ? 2.082 20.391 5.551 1 97.06 67 ILE B N 1
ATOM 1435 C CA . ILE B 1 67 ? 0.929 21.25 5.789 1 97.06 67 ILE B CA 1
ATOM 1436 C C . ILE B 1 67 ? 1.155 22.609 5.137 1 97.06 67 ILE B C 1
ATOM 1438 O O . ILE B 1 67 ? 2.191 23.25 5.352 1 97.06 67 ILE B O 1
ATOM 1442 N N . TYR B 1 68 ? 0.192 23 4.359 1 97.31 68 TYR B N 1
ATOM 1443 C CA . TYR B 1 68 ? 0.266 24.312 3.721 1 97.31 68 TYR B CA 1
ATOM 1444 C C . TYR B 1 68 ? -0.854 25.219 4.211 1 97.31 68 TYR B C 1
ATOM 1446 O O . TYR B 1 68 ? -1.96 24.766 4.5 1 97.31 68 TYR B O 1
ATOM 1454 N N . ASP B 1 69 ? -0.502 26.516 4.227 1 97.31 69 ASP B N 1
ATOM 1455 C CA . ASP B 1 69 ? -1.564 27.5 4.453 1 97.31 69 ASP B CA 1
ATOM 1456 C C . ASP B 1 69 ? -2.199 27.938 3.133 1 97.31 69 ASP B C 1
ATOM 1458 O O . ASP B 1 69 ? -1.833 27.438 2.066 1 97.31 69 ASP B O 1
ATOM 1462 N N . ASN B 1 70 ? -3.174 28.797 3.168 1 97.62 70 ASN B N 1
ATOM 1463 C CA . ASN B 1 70 ? -3.951 29.203 2 1 97.62 70 ASN B CA 1
ATOM 1464 C C . ASN B 1 70 ? -3.1 29.984 1.004 1 97.62 70 ASN B C 1
ATOM 1466 O O . ASN B 1 70 ? -3.492 30.156 -0.151 1 97.62 70 ASN B O 1
ATOM 1470 N N . ASP B 1 71 ? -1.908 30.438 1.433 1 97.44 71 ASP B N 1
ATOM 1471 C CA . ASP B 1 71 ? -1.022 31.203 0.563 1 97.44 71 ASP B CA 1
ATOM 1472 C C . ASP B 1 71 ? 0.056 30.312 -0.049 1 97.44 71 ASP B C 1
ATOM 1474 O O . ASP B 1 71 ? 0.952 30.812 -0.741 1 97.44 71 ASP B O 1
ATOM 1478 N N . GLY B 1 72 ? 0.079 29.078 0.338 1 96.44 72 GLY B N 1
ATOM 1479 C CA . GLY B 1 72 ? 1.027 28.141 -0.235 1 96.44 72 GLY B CA 1
ATOM 1480 C C . GLY B 1 72 ? 2.32 28.047 0.554 1 96.44 72 GLY B C 1
ATOM 1481 O O . GLY B 1 72 ? 3.305 27.469 0.073 1 96.44 72 GLY B O 1
ATOM 1482 N N . ASN B 1 73 ? 2.305 28.594 1.771 1 96.38 73 ASN B N 1
ATOM 1483 C CA . ASN B 1 73 ? 3.477 28.469 2.631 1 96.38 73 ASN B CA 1
ATOM 1484 C C . ASN B 1 73 ? 3.439 27.172 3.439 1 96.38 73 ASN B C 1
ATOM 1486 O O . ASN B 1 73 ? 2.387 26.781 3.949 1 96.38 73 ASN B O 1
ATOM 1490 N N . ALA B 1 74 ? 4.602 26.531 3.463 1 95.38 74 ALA B N 1
ATOM 1491 C CA . ALA B 1 74 ? 4.715 25.344 4.312 1 95.38 74 ALA B CA 1
ATOM 1492 C C . ALA B 1 74 ? 4.711 25.734 5.789 1 95.38 74 ALA B C 1
ATOM 1494 O O . ALA B 1 74 ? 5.457 26.609 6.211 1 95.38 74 ALA B O 1
ATOM 1495 N N . VAL B 1 75 ? 3.902 25.078 6.523 1 94.69 75 VAL B N 1
ATOM 1496 C CA . VAL B 1 75 ? 3.752 25.344 7.949 1 94.69 75 VAL B CA 1
ATOM 1497 C C . VAL B 1 75 ? 4.422 24.234 8.758 1 94.69 75 VAL B C 1
ATOM 1499 O O . VAL B 1 75 ? 4.973 24.5 9.836 1 94.69 75 VAL B O 1
ATOM 1502 N N . TRP B 1 76 ? 4.41 23.062 8.312 1 94.94 76 TRP B N 1
ATOM 1503 C CA . TRP B 1 76 ? 4.992 21.859 8.891 1 94.94 76 TRP B CA 1
ATOM 1504 C C . TRP B 1 76 ? 5.34 20.844 7.812 1 94.94 76 TRP B C 1
ATOM 1506 O O . TRP B 1 76 ? 4.629 20.719 6.812 1 94.94 76 TRP B O 1
ATOM 1516 N N . ALA B 1 77 ? 6.375 20.062 8.102 1 95.38 77 ALA B N 1
ATOM 1517 C CA . ALA B 1 77 ? 6.75 19.031 7.133 1 95.38 77 ALA B CA 1
ATOM 1518 C C . ALA B 1 77 ? 7.379 17.828 7.828 1 95.38 77 ALA B C 1
ATOM 1520 O O . ALA B 1 77 ? 7.988 17.969 8.891 1 95.38 77 ALA B O 1
ATOM 1521 N N . SER B 1 78 ? 7.23 16.625 7.246 1 95 78 SER B N 1
ATOM 1522 C CA . SER B 1 78 ? 7.844 15.391 7.742 1 95 78 SER B CA 1
ATOM 1523 C C . SER B 1 78 ? 9.336 15.344 7.41 1 95 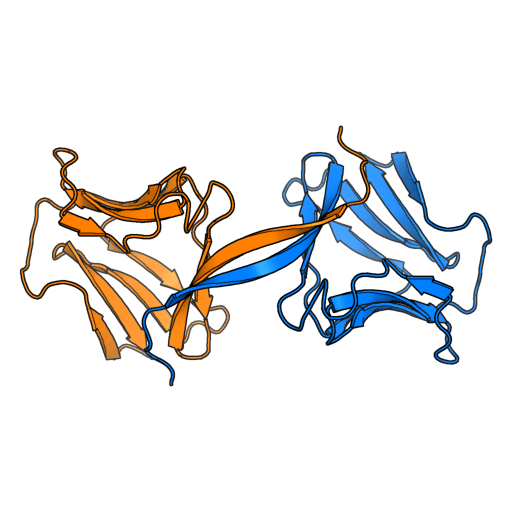78 SER B C 1
ATOM 1525 O O . SER B 1 78 ? 10.07 14.523 7.953 1 95 78 SER B O 1
ATOM 1527 N N . ASP B 1 79 ? 9.789 16.188 6.469 1 95.75 79 ASP B N 1
ATOM 1528 C CA . ASP B 1 79 ? 11.18 16.234 6.023 1 95.75 79 ASP B CA 1
ATOM 1529 C C . ASP B 1 79 ? 11.586 14.914 5.371 1 95.75 79 ASP B C 1
ATOM 1531 O O . ASP B 1 79 ? 12.641 14.359 5.688 1 95.75 79 ASP B O 1
ATOM 1535 N N . THR B 1 80 ? 10.766 14.406 4.527 1 96.94 80 THR B N 1
ATOM 1536 C CA . THR B 1 80 ? 10.992 13.133 3.852 1 96.94 80 THR B CA 1
ATOM 1537 C C . THR B 1 80 ? 11.133 13.336 2.346 1 96.94 80 THR B C 1
ATOM 1539 O O . THR B 1 80 ? 10.914 12.406 1.565 1 96.94 80 THR B O 1
ATOM 1542 N N . ALA B 1 81 ? 11.453 14.484 2.004 1 94.38 81 ALA B N 1
ATOM 1543 C CA . ALA B 1 81 ? 11.633 14.758 0.581 1 94.38 81 ALA B CA 1
ATOM 1544 C C . ALA B 1 81 ? 12.742 13.891 -0.012 1 94.38 81 ALA B C 1
ATOM 1546 O O . ALA B 1 81 ? 13.414 13.156 0.711 1 94.38 81 ALA B O 1
ATOM 1547 N N . GLU B 1 82 ? 12.82 13.945 -1.262 1 93.25 82 GLU B N 1
ATOM 1548 C CA . GLU B 1 82 ? 13.898 13.227 -1.933 1 93.25 82 GLU B CA 1
ATOM 1549 C C . GLU B 1 82 ? 15.258 13.578 -1.331 1 93.25 82 GLU B C 1
ATOM 1551 O O . GLU B 1 82 ? 15.516 14.734 -0.998 1 93.25 82 GLU B O 1
ATOM 1556 N N . PRO B 1 83 ? 16.062 12.625 -1.103 1 95.44 83 PRO B N 1
ATOM 1557 C CA . PRO B 1 83 ? 16.062 11.242 -1.587 1 95.44 83 PRO B CA 1
ATOM 1558 C C . PRO B 1 83 ? 15.406 10.273 -0.601 1 95.44 83 PRO B C 1
ATOM 1560 O O . PRO B 1 83 ? 15.281 9.078 -0.893 1 95.44 83 PRO B O 1
ATOM 1563 N N . THR B 1 84 ? 14.984 10.789 0.566 1 95.25 84 THR B N 1
ATOM 1564 C CA . THR B 1 84 ? 14.367 9.914 1.557 1 95.25 84 THR B CA 1
ATOM 1565 C C . THR B 1 84 ? 13.086 9.297 1.01 1 95.25 84 THR B C 1
ATOM 1567 O O . THR B 1 84 ? 12.898 8.078 1.066 1 95.25 84 THR B O 1
ATOM 1570 N N . GLY B 1 85 ? 12.258 10.172 0.49 1 95.69 85 GLY B N 1
ATOM 1571 C CA . GLY B 1 85 ? 11.031 9.734 -0.161 1 95.69 85 GLY B CA 1
ATOM 1572 C C . GLY B 1 85 ? 11.062 9.914 -1.667 1 95.69 85 GLY B C 1
ATOM 1573 O O . GLY B 1 85 ? 12.086 10.289 -2.234 1 95.69 85 GLY B O 1
ATOM 1574 N N . ASP B 1 86 ? 9.969 9.508 -2.389 1 96.06 86 ASP B N 1
ATOM 1575 C CA . ASP B 1 86 ? 9.758 9.688 -3.822 1 96.06 86 ASP B CA 1
ATOM 1576 C C . ASP B 1 86 ? 8.273 9.609 -4.18 1 96.06 86 ASP B C 1
ATOM 1578 O O . ASP B 1 86 ? 7.414 9.828 -3.326 1 96.06 86 ASP B O 1
ATOM 1582 N N . SER B 1 87 ? 8.008 9.445 -5.438 1 94.12 87 SER B N 1
ATOM 1583 C CA . SER B 1 87 ? 6.633 9.484 -5.922 1 94.12 87 SER B CA 1
ATOM 1584 C C . SER B 1 87 ? 5.852 8.258 -5.449 1 94.12 87 SER B C 1
ATOM 1586 O O . SER B 1 87 ? 4.629 8.195 -5.609 1 94.12 87 SER B O 1
ATOM 1588 N N . SER B 1 88 ? 6.504 7.281 -4.77 1 93.62 88 SER B N 1
ATOM 1589 C CA . SER B 1 88 ? 5.82 6.059 -4.355 1 93.62 88 SER B CA 1
ATOM 1590 C C . SER B 1 88 ? 5.285 6.18 -2.932 1 93.62 88 SER B C 1
ATOM 1592 O O . SER B 1 88 ? 4.582 5.289 -2.451 1 93.62 88 SER B O 1
ATOM 1594 N N . VAL B 1 89 ? 5.602 7.234 -2.215 1 96 89 VAL B N 1
ATOM 1595 C CA . VAL B 1 89 ? 5.301 7.367 -0.793 1 96 89 VAL B CA 1
ATOM 1596 C C . VAL B 1 89 ? 3.791 7.453 -0.589 1 96 89 VAL B C 1
ATOM 1598 O O . VAL B 1 89 ? 3.092 8.117 -1.359 1 96 89 VAL B O 1
ATOM 1601 N N . GLU B 1 90 ? 3.381 6.789 0.434 1 95.88 90 GLU B N 1
ATOM 1602 C CA . GLU B 1 90 ? 1.998 6.875 0.893 1 95.88 90 GLU B CA 1
ATOM 1603 C C . GLU B 1 90 ? 1.928 7 2.412 1 95.88 90 GLU B C 1
ATOM 1605 O O . GLU B 1 90 ? 2.824 6.539 3.121 1 95.88 90 GLU B O 1
ATOM 1610 N N . VAL B 1 91 ? 0.893 7.641 2.9 1 97.25 91 VAL B N 1
ATOM 1611 C CA . VAL B 1 91 ? 0.565 7.676 4.324 1 97.25 91 VAL B CA 1
ATOM 1612 C C . VAL B 1 91 ? -0.439 6.574 4.648 1 97.25 91 VAL B C 1
ATOM 1614 O O . VAL B 1 91 ? -1.426 6.391 3.932 1 97.25 91 VAL B O 1
ATOM 1617 N N . VAL B 1 92 ? -0.181 5.879 5.699 1 95.75 92 VAL B N 1
ATOM 1618 C CA . VAL B 1 92 ? -1.081 4.809 6.113 1 95.75 92 VAL B CA 1
ATOM 1619 C C . VAL B 1 92 ? -1.456 4.984 7.582 1 95.75 92 VAL B C 1
ATOM 1621 O O . VAL B 1 92 ? -0.581 5.082 8.445 1 95.75 92 VAL B O 1
ATOM 1624 N N . VAL B 1 93 ? -2.779 5.086 7.824 1 97.25 93 VAL B N 1
ATOM 1625 C CA . VAL B 1 93 ? -3.307 5.062 9.188 1 97.25 93 VAL B CA 1
ATOM 1626 C C . VAL B 1 93 ? -3.535 3.619 9.625 1 97.25 93 VAL B C 1
ATOM 1628 O O . VAL B 1 93 ? -4.289 2.879 8.992 1 97.25 93 VAL B O 1
ATOM 1631 N N . GLN B 1 94 ? -2.914 3.215 10.695 1 94.06 94 GLN B N 1
ATOM 1632 C CA . GLN B 1 94 ? -2.885 1.794 11.031 1 94.06 94 GLN B CA 1
ATOM 1633 C C . GLN B 1 94 ? -3.682 1.512 12.297 1 94.06 94 GLN B C 1
ATOM 1635 O O . GLN B 1 94 ? -3.781 2.369 13.18 1 94.06 94 GLN B O 1
ATOM 1640 N N . ASP B 1 95 ? -4.105 0.312 12.453 1 95.44 95 ASP B N 1
ATOM 1641 C CA . ASP B 1 95 ? -4.91 -0.125 13.586 1 95.44 95 ASP B CA 1
ATOM 1642 C C . ASP B 1 95 ? -4.102 -0.088 14.883 1 95.44 95 ASP B C 1
ATOM 1644 O O . ASP B 1 95 ? -4.664 0.017 15.969 1 95.44 95 ASP B O 1
ATOM 1648 N N . ASP B 1 96 ? -2.85 -0.107 14.805 1 94.31 96 ASP B N 1
ATOM 1649 C CA . ASP B 1 96 ? -2.01 -0.165 16 1 94.31 96 ASP B CA 1
ATOM 1650 C C . ASP B 1 96 ? -1.755 1.231 16.562 1 94.31 96 ASP B C 1
ATOM 1652 O O . ASP B 1 96 ? -0.952 1.4 17.484 1 94.31 96 ASP B O 1
ATOM 1656 N N . GLY B 1 97 ? -2.383 2.252 15.852 1 95.19 97 GLY B N 1
ATOM 1657 C CA . GLY B 1 97 ? -2.314 3.6 16.406 1 95.19 97 GLY B CA 1
ATOM 1658 C C . GLY B 1 97 ? -1.325 4.488 15.672 1 95.19 97 GLY B C 1
ATOM 1659 O O . GLY B 1 97 ? -1.309 5.703 15.867 1 95.19 97 GLY B O 1
ATOM 1660 N N . ASN B 1 98 ? -0.493 3.887 14.859 1 95.81 98 ASN B N 1
ATOM 1661 C CA . ASN B 1 98 ? 0.543 4.664 14.188 1 95.81 98 ASN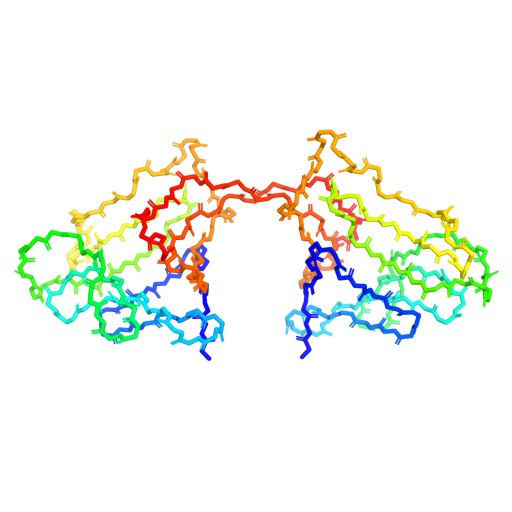 B CA 1
ATOM 1662 C C . ASN B 1 98 ? 0.067 5.188 12.836 1 95.81 98 ASN B C 1
ATOM 1664 O O . ASN B 1 98 ? -0.817 4.598 12.219 1 95.81 98 ASN B O 1
ATOM 1668 N N . VAL B 1 99 ? 0.552 6.277 12.5 1 96.88 99 VAL B N 1
ATOM 1669 C CA . VAL B 1 99 ? 0.527 6.777 11.125 1 96.88 99 VAL B CA 1
ATOM 1670 C C . VAL B 1 99 ? 1.932 6.719 10.531 1 96.88 99 VAL B C 1
ATOM 1672 O O . VAL B 1 99 ? 2.893 7.188 11.141 1 96.88 99 VAL B O 1
ATOM 1675 N N . VAL B 1 100 ? 2.025 6.121 9.422 1 96.94 100 VAL B N 1
ATOM 1676 C CA . VAL B 1 100 ? 3.35 5.84 8.883 1 96.94 100 VAL B CA 1
ATOM 1677 C C . VAL B 1 100 ? 3.414 6.277 7.418 1 96.94 100 VAL B C 1
ATOM 1679 O O . VAL B 1 100 ? 2.463 6.066 6.66 1 96.94 100 VAL B O 1
ATOM 1682 N N . LEU B 1 101 ? 4.477 6.941 7.062 1 97.44 101 LEU B N 1
ATOM 1683 C CA . LEU B 1 101 ? 4.824 7.156 5.66 1 97.44 101 LEU B CA 1
ATOM 1684 C C . LEU B 1 101 ? 5.691 6.016 5.137 1 97.44 101 LEU B C 1
ATOM 1686 O O . LEU B 1 101 ? 6.781 5.77 5.66 1 97.44 101 LEU B O 1
ATOM 1690 N N . TYR B 1 102 ? 5.191 5.352 4.102 1 96.75 102 TYR B N 1
ATOM 1691 C CA . TYR B 1 102 ? 5.938 4.258 3.488 1 96.75 102 TYR B CA 1
ATOM 1692 C C . TYR B 1 102 ? 6.43 4.648 2.098 1 96.75 102 TYR B C 1
ATOM 1694 O O . TYR B 1 102 ? 5.684 5.234 1.312 1 96.75 102 TYR B O 1
ATOM 1702 N N . LYS B 1 103 ? 7.656 4.34 1.915 1 96.69 103 LYS B N 1
ATOM 1703 C CA . LYS B 1 103 ? 8.18 4.285 0.552 1 96.69 103 LYS B CA 1
ATOM 1704 C C . LYS B 1 103 ? 8.086 2.873 -0.017 1 96.69 103 LYS B C 1
ATOM 1706 O O . LYS B 1 103 ? 8.352 1.896 0.684 1 96.69 103 LYS B O 1
ATOM 1711 N N . LYS B 1 104 ? 7.676 2.758 -1.265 1 95.12 104 LYS B N 1
ATOM 1712 C CA . LYS B 1 104 ? 7.543 1.453 -1.907 1 95.12 104 LYS B CA 1
ATOM 1713 C C . LYS B 1 104 ? 8.672 1.214 -2.904 1 95.12 104 LYS B C 1
ATOM 1715 O O . LYS B 1 104 ? 9.07 2.127 -3.631 1 95.12 104 LYS B O 1
ATOM 1720 N N . THR B 1 105 ? 9.156 0.084 -2.816 1 95.12 105 THR B N 1
ATOM 1721 C CA . THR B 1 105 ? 10.156 -0.356 -3.787 1 95.12 105 THR B CA 1
ATOM 1722 C C . THR B 1 105 ? 9.695 -1.626 -4.496 1 95.12 105 THR B C 1
ATOM 1724 O O . THR B 1 105 ? 9.367 -2.623 -3.848 1 95.12 105 THR B O 1
ATOM 1727 N N . ALA B 1 106 ? 9.633 -1.544 -5.848 1 94.81 106 ALA B N 1
ATOM 1728 C CA . ALA B 1 106 ? 9.305 -2.748 -6.605 1 94.81 106 ALA B CA 1
ATOM 1729 C C . ALA B 1 106 ? 10.438 -3.766 -6.531 1 94.81 106 ALA B C 1
ATOM 1731 O O . ALA B 1 106 ? 11.57 -3.479 -6.938 1 94.81 106 ALA B O 1
ATOM 1732 N N . ILE B 1 107 ? 10.109 -4.938 -6.055 1 96.31 107 ILE B N 1
ATOM 1733 C CA . ILE B 1 107 ? 11.156 -5.941 -5.941 1 96.31 107 ILE B CA 1
ATOM 1734 C C . ILE B 1 107 ? 10.938 -7.039 -6.984 1 96.31 107 ILE B C 1
ATOM 1736 O O . ILE B 1 107 ? 11.812 -7.879 -7.203 1 96.31 107 ILE B O 1
ATOM 1740 N N . TRP B 1 108 ? 9.82 -7.082 -7.637 1 95.56 108 TRP B N 1
ATOM 1741 C CA . TRP B 1 108 ? 9.461 -7.945 -8.758 1 95.56 108 TRP B CA 1
ATOM 1742 C C . TRP B 1 108 ? 8.297 -7.348 -9.547 1 95.56 108 TRP B C 1
ATOM 1744 O O . TRP B 1 108 ? 7.438 -6.668 -8.984 1 95.56 108 TRP B O 1
ATOM 1754 N N . CYS B 1 109 ? 8.266 -7.539 -10.805 1 95.12 109 CYS B N 1
ATOM 1755 C CA . CYS B 1 109 ? 7.105 -7.164 -11.602 1 95.12 109 CYS B CA 1
ATOM 1756 C C . CYS B 1 109 ? 6.902 -8.141 -12.758 1 95.12 109 CYS B C 1
ATOM 1758 O O . CYS B 1 109 ? 7.852 -8.797 -13.195 1 95.12 109 CYS B O 1
ATOM 1760 N N . SER B 1 110 ? 5.68 -8.234 -13.25 1 92.75 110 SER B N 1
ATOM 1761 C CA . SER B 1 110 ? 5.328 -9.141 -14.336 1 92.75 110 SER B CA 1
ATOM 1762 C C . SER B 1 110 ? 5.781 -8.602 -15.688 1 92.75 110 SER B C 1
ATOM 1764 O O . SER B 1 110 ? 5.828 -9.336 -16.672 1 92.75 110 SER B O 1
ATOM 1766 N N . GLU B 1 111 ? 6.125 -7.332 -15.844 1 92.56 111 GLU B N 1
ATOM 1767 C CA . GLU B 1 111 ? 6.547 -6.66 -17.062 1 92.56 111 GLU B CA 1
ATOM 1768 C C . GLU B 1 111 ? 5.48 -6.785 -18.156 1 92.56 111 GLU B C 1
ATOM 1770 O O . GLU B 1 111 ? 5.801 -7.043 -19.312 1 92.56 111 GLU B O 1
ATOM 1775 N N . THR B 1 112 ? 4.227 -6.664 -17.75 1 92.88 112 THR B N 1
ATOM 1776 C CA . THR B 1 112 ? 3.105 -6.727 -18.688 1 92.88 112 THR B CA 1
ATOM 1777 C C . THR B 1 112 ? 2.49 -5.344 -18.875 1 92.88 112 THR B C 1
ATOM 1779 O O . THR B 1 112 ? 1.273 -5.215 -19.016 1 92.88 112 THR B O 1
ATOM 1782 N N . HIS B 1 113 ? 3.197 -4.379 -18.906 1 87.19 113 HIS B N 1
ATOM 1783 C CA . HIS B 1 113 ? 2.721 -3.01 -19.047 1 87.19 113 HIS B CA 1
ATOM 1784 C C . HIS B 1 113 ? 1.905 -2.846 -20.328 1 87.19 113 HIS B C 1
ATOM 1786 O O . HIS B 1 113 ? 2.279 -3.371 -21.375 1 87.19 113 HIS B O 1
ATOM 1792 N N . LYS B 1 114 ? 0.832 -2.223 -20.141 1 86.19 114 LYS B N 1
ATOM 1793 C CA . LYS B 1 114 ? 0.031 -1.891 -21.328 1 86.19 114 LYS B CA 1
ATOM 1794 C C . LYS B 1 114 ? 0.703 -0.803 -22.156 1 86.19 114 LYS B C 1
ATOM 1796 O O . LYS B 1 114 ? 1.488 -0.01 -21.641 1 86.19 114 LYS B O 1
#

InterPro domains:
  IPR001480 Bulb-type lectin domain [PS50927] (2-114)
  IPR001480 Bulb-type lectin domain [SM00108] (2-114)
  IPR036426 Bulb-type lectin domain superfamily [G3DSA:2.90.10.10] (1-54)
  IPR036426 Bulb-type lectin domain superfamily [G3DSA:2.90.10.10] (55-110)
  IPR036426 Bulb-type lectin domain superfamily [SSF51110] (2-112)

Solvent-accessible surface area (backbone atoms only — not comparable to full-atom values): 11608 Å² total; per-residue (Å²): 134,51,33,62,48,47,47,69,38,72,41,39,52,69,34,70,36,26,7,88,80,60,47,17,35,45,32,26,33,73,46,47,28,47,34,32,24,50,79,82,41,79,68,44,63,62,64,87,64,73,35,83,54,46,44,31,33,32,28,36,60,40,27,23,43,34,30,26,29,74,84,70,46,78,76,45,67,70,80,24,35,64,82,74,24,34,66,58,20,30,40,37,39,33,74,56,44,31,41,33,36,29,35,56,40,79,72,46,65,68,82,39,64,109,134,51,32,61,47,47,48,70,38,72,40,38,52,67,36,72,35,26,8,87,81,60,47,17,36,45,32,26,33,74,46,48,29,46,32,30,27,50,78,82,40,78,70,44,61,59,65,87,63,74,36,83,55,46,44,30,33,32,28,36,61,38,27,24,45,34,30,27,29,74,83,69,46,77,76,45,68,69,79,24,35,66,83,75,23,32,65,57,20,30,38,37,37,32,72,56,44,30,40,33,34,29,34,58,40,79,73,46,65,69,81,37,62,112

Secondary structure (DSSP, 8-state):
---EEETT-EEETT-EEE-TTS-EEEEE-TTS-EEEEETTEEEEES-S---S-EEEEEE-TTS-EEEEETTS-EEEE---TTTT--TT-EEEE-TTS-EEEEEEEEEEE-----/---EEETT-EEETT-EEE-TTS-EEEEE-TTS-EEEEETTEEEEES-S---S-EEEEEE-TTS-EEEEETTS-EEEE---TTTT--TT-EEEE-TTS-EEEEEEEEEEE-----

Radius of gyration: 20.1 Å; Cα contacts (8 Å, |Δi|>4): 637; chains: 2; bounding box: 30×62×45 Å

Sequence (228 aa):
MSDTLKNGEWLKVGESLWSPDGSVELKMQEDGKLAIYWEGECRFQTTDEQRDDIDGIRIQEDGNFVIYDNDGNAVWASDTAEPTGDSSVEVVVQDDGNVVLYKKTAIWCSETHKMSDTLKNGEWLKVGESLWSPDGSVELKMQEDGKLAIYWEGECRFQTTDEQRDDIDGIRIQEDGNFVIYDNDGNAVWASDTAEPTGDSSVEVVVQDDGNVVLYKKTAIWCSETHK

Organism: Fusarium solani (NCBI:txid169388)